Protein AF-A0AAW1Q9L9-F1 (afdb_monomer_lite)

Structure (mmCIF, N/CA/C/O backbone):
data_AF-A0AAW1Q9L9-F1
#
_entry.id   AF-A0AAW1Q9L9-F1
#
loop_
_atom_site.group_PDB
_atom_site.id
_atom_site.type_symbol
_atom_site.label_atom_id
_atom_site.label_alt_id
_atom_site.label_comp_id
_atom_site.label_asym_id
_atom_site.label_entity_id
_atom_site.label_seq_id
_atom_site.pdbx_PDB_ins_code
_atom_site.Cartn_x
_atom_site.Cartn_y
_atom_site.Cartn_z
_atom_site.occupancy
_atom_site.B_iso_or_equiv
_atom_site.auth_seq_id
_atom_site.auth_comp_id
_atom_site.auth_asym_id
_atom_site.auth_atom_id
_atom_site.pdbx_PDB_model_num
ATOM 1 N N . MET A 1 1 ? -0.953 -4.597 -40.252 1.00 42.31 1 MET A N 1
ATOM 2 C CA . MET A 1 1 ? -0.772 -3.965 -38.928 1.00 42.31 1 MET A CA 1
ATOM 3 C C . MET A 1 1 ? -0.448 -5.073 -37.954 1.00 42.31 1 MET A C 1
ATOM 5 O O . MET A 1 1 ? -1.282 -5.950 -37.774 1.00 42.31 1 MET A O 1
ATOM 9 N N . GLU A 1 2 ? 0.770 -5.095 -37.421 1.00 47.72 2 GLU A N 1
ATOM 10 C CA . GLU A 1 2 ? 1.154 -6.059 -36.390 1.00 47.72 2 GLU A CA 1
ATOM 11 C C . GLU A 1 2 ? 0.292 -5.828 -35.144 1.00 47.72 2 GLU A C 1
ATOM 13 O O . GLU A 1 2 ? 0.238 -4.724 -34.601 1.00 47.72 2 GLU A O 1
ATOM 18 N N . PHE A 1 3 ? -0.449 -6.859 -34.738 1.00 53.03 3 PHE A N 1
ATOM 19 C CA . PHE A 1 3 ? -1.271 -6.839 -33.535 1.00 53.03 3 PHE A CA 1
ATOM 20 C C . PHE A 1 3 ? -0.337 -6.918 -32.325 1.00 53.03 3 PHE A C 1
ATOM 22 O O . PHE A 1 3 ? 0.138 -7.993 -31.961 1.00 53.03 3 PHE A O 1
ATOM 29 N N . TYR A 1 4 ? -0.042 -5.777 -31.704 1.00 55.53 4 TYR A N 1
ATOM 30 C CA . TYR A 1 4 ? 0.612 -5.785 -30.401 1.00 55.53 4 TYR A CA 1
ATOM 31 C C . TYR A 1 4 ? -0.296 -6.496 -29.382 1.00 55.53 4 TYR A C 1
ATOM 33 O O . TYR A 1 4 ? -1.508 -6.256 -29.386 1.00 55.53 4 TYR A O 1
ATOM 41 N N . PRO A 1 5 ? 0.259 -7.345 -28.494 1.00 63.69 5 PRO A N 1
ATOM 42 C CA . PRO A 1 5 ? -0.489 -7.921 -27.382 1.00 63.69 5 PRO A CA 1
ATOM 43 C C . PRO A 1 5 ? -1.239 -6.835 -26.604 1.00 63.69 5 PRO A C 1
ATOM 45 O O . PRO A 1 5 ? -0.706 -5.741 -26.387 1.00 63.69 5 PRO A O 1
ATOM 48 N N . ALA A 1 6 ? -2.469 -7.119 -26.170 1.00 63.88 6 ALA A N 1
ATOM 49 C CA . ALA A 1 6 ? -3.325 -6.147 -25.483 1.00 63.88 6 ALA A CA 1
ATOM 50 C C . ALA A 1 6 ? -2.647 -5.543 -24.236 1.00 63.88 6 ALA A C 1
ATOM 52 O O . ALA A 1 6 ? -2.914 -4.407 -23.850 1.00 63.88 6 ALA A O 1
ATOM 53 N N . GLU A 1 7 ? -1.717 -6.278 -23.630 1.00 60.91 7 GLU A N 1
ATOM 54 C CA . GLU A 1 7 ? -0.894 -5.860 -22.502 1.00 60.91 7 GLU A CA 1
ATOM 55 C C . GLU A 1 7 ? 0.014 -4.668 -22.820 1.00 60.91 7 GLU A C 1
ATOM 57 O O . GLU A 1 7 ? 0.285 -3.880 -21.916 1.00 60.91 7 GLU A O 1
ATOM 62 N N . LEU A 1 8 ? 0.452 -4.518 -24.075 1.00 60.97 8 LEU A N 1
ATOM 63 C CA . LEU A 1 8 ? 1.228 -3.369 -24.557 1.00 60.97 8 LEU A CA 1
ATOM 64 C C . LEU A 1 8 ? 0.345 -2.161 -24.883 1.00 60.97 8 LEU A C 1
ATOM 66 O O . LEU A 1 8 ? 0.824 -1.030 -24.856 1.00 60.97 8 LEU A O 1
ATOM 70 N N . ALA A 1 9 ? -0.935 -2.397 -25.175 1.00 58.78 9 ALA A N 1
ATOM 71 C CA . ALA A 1 9 ? -1.911 -1.352 -25.470 1.00 58.78 9 ALA A CA 1
ATOM 72 C C . ALA A 1 9 ? -2.559 -0.762 -24.203 1.00 58.78 9 ALA A C 1
ATOM 74 O O . ALA A 1 9 ? -3.191 0.291 -24.267 1.00 58.78 9 ALA A O 1
ATOM 75 N N . THR A 1 10 ? -2.408 -1.419 -23.046 1.00 56.22 10 THR A N 1
ATOM 76 C CA . THR A 1 10 ? -2.986 -0.965 -21.773 1.00 56.22 10 THR A CA 1
ATOM 77 C C . THR A 1 10 ? -1.928 -0.421 -20.812 1.00 56.22 10 THR A C 1
ATOM 79 O O . THR A 1 10 ? -0.911 -1.086 -20.598 1.00 56.22 10 THR A O 1
ATOM 82 N N . PRO A 1 11 ? -2.169 0.732 -20.160 1.00 56.84 11 PRO A N 1
ATOM 83 C CA . PRO A 1 11 ? -1.290 1.218 -19.103 1.00 56.84 11 PRO A CA 1
ATOM 84 C C . PRO A 1 11 ? -1.246 0.204 -17.942 1.00 56.84 11 PRO A C 1
ATOM 86 O O . PRO A 1 11 ? -2.223 -0.518 -17.713 1.00 56.84 11 PRO A O 1
ATOM 89 N N . PRO A 1 12 ? -0.143 0.119 -17.180 1.00 64.69 12 PRO A N 1
ATOM 90 C CA . PRO A 1 12 ? -0.074 -0.714 -15.996 1.00 64.69 12 PRO A CA 1
ATOM 91 C C . PRO A 1 12 ? -1.131 -0.244 -15.015 1.00 64.69 12 PRO A C 1
ATOM 93 O O . PRO A 1 12 ? -1.187 0.919 -14.618 1.00 64.69 12 PRO A O 1
ATOM 96 N N . LEU A 1 13 ? -1.967 -1.185 -14.608 1.00 79.44 13 LEU A N 1
ATOM 97 C CA . LEU A 1 13 ? -2.890 -0.957 -13.517 1.00 79.44 13 LEU A CA 1
ATOM 98 C C . LEU A 1 13 ? -2.096 -0.941 -12.215 1.00 79.44 13 LEU A C 1
ATOM 100 O O . LEU A 1 13 ? -1.201 -1.768 -12.018 1.00 79.44 13 LEU A O 1
ATOM 104 N N . ALA A 1 14 ? -2.437 -0.009 -11.330 1.00 88.38 14 ALA A N 1
ATOM 105 C CA . ALA A 1 14 ? -1.859 0.032 -9.999 1.00 88.38 14 ALA A CA 1
ATOM 106 C C . ALA A 1 14 ? -2.105 -1.311 -9.299 1.00 88.38 14 ALA A C 1
ATOM 108 O O . ALA A 1 14 ? -3.238 -1.787 -9.251 1.00 88.38 14 ALA A O 1
ATOM 109 N N . LEU A 1 15 ? -1.041 -1.924 -8.779 1.00 91.94 15 LEU A N 1
ATOM 110 C CA . LEU A 1 15 ? -1.108 -3.191 -8.060 1.00 91.94 15 LEU A CA 1
ATOM 111 C C . LEU A 1 15 ? -0.666 -2.985 -6.611 1.00 91.94 15 LEU A C 1
ATOM 113 O O . LEU A 1 15 ? 0.454 -2.532 -6.355 1.00 91.94 15 LEU A O 1
ATOM 117 N N . VAL A 1 16 ? -1.537 -3.346 -5.672 1.00 95.25 16 VAL A N 1
ATOM 118 C CA . VAL A 1 16 ? -1.311 -3.201 -4.228 1.00 95.25 16 VAL A CA 1
ATOM 119 C C . VAL A 1 16 ? -1.373 -4.555 -3.524 1.00 95.25 16 VAL A C 1
ATOM 121 O O . VAL A 1 16 ? -2.111 -5.442 -3.942 1.00 95.25 16 VAL A O 1
ATOM 124 N N . ALA A 1 17 ? -0.601 -4.742 -2.460 1.00 96.94 17 ALA A N 1
ATOM 125 C CA . ALA A 1 17 ? -0.761 -5.870 -1.545 1.00 96.94 17 ALA A CA 1
ATOM 126 C C . ALA A 1 17 ? -1.590 -5.418 -0.342 1.00 96.94 17 ALA A C 1
ATOM 128 O O . ALA A 1 17 ? -1.254 -4.403 0.259 1.00 96.94 17 ALA A O 1
ATOM 129 N N . LEU A 1 18 ? -2.635 -6.161 0.011 1.00 97.81 18 LEU A N 1
ATOM 130 C CA . LEU A 1 18 ? -3.380 -5.997 1.256 1.00 97.81 18 LEU A CA 1
ATOM 131 C C . LEU A 1 18 ? -2.824 -7.007 2.264 1.00 97.81 18 LEU A C 1
ATOM 133 O O . LEU A 1 18 ? -2.785 -8.199 1.969 1.00 97.81 18 LEU A O 1
ATOM 137 N N . LEU A 1 19 ? -2.343 -6.528 3.408 1.00 97.12 19 LEU A N 1
ATOM 138 C CA . LEU A 1 19 ? -1.641 -7.309 4.429 1.00 97.12 19 LEU A CA 1
ATOM 139 C C . LEU A 1 19 ? -2.387 -7.209 5.758 1.00 97.12 19 LEU A C 1
ATOM 141 O O . LEU A 1 19 ? -2.600 -6.095 6.225 1.00 97.12 19 LEU A O 1
ATOM 145 N N . GLY A 1 20 ? -2.718 -8.337 6.389 1.00 94.31 20 GLY A N 1
ATOM 146 C CA . GLY A 1 20 ? -3.467 -8.344 7.655 1.00 94.31 20 GLY A CA 1
ATOM 147 C C . GLY A 1 20 ? -4.974 -8.153 7.458 1.00 94.31 20 GLY A C 1
ATOM 148 O O . GLY A 1 20 ? -5.396 -7.539 6.480 1.00 94.31 20 GLY A O 1
ATOM 149 N N . LEU A 1 21 ? -5.791 -8.682 8.373 1.00 94.81 21 LEU A N 1
ATOM 150 C CA . LEU A 1 21 ? -7.265 -8.604 8.345 1.00 94.81 21 LEU A CA 1
ATOM 151 C C . LEU A 1 21 ? -7.891 -9.078 7.011 1.00 94.81 21 LEU A C 1
ATOM 153 O O . LEU A 1 21 ? -8.493 -8.277 6.284 1.00 94.81 21 LEU A O 1
ATOM 157 N N . PRO A 1 22 ? -7.757 -10.378 6.668 1.00 95.19 22 PRO A N 1
ATOM 158 C CA . PRO A 1 22 ? -8.212 -10.935 5.389 1.00 95.19 22 PRO A CA 1
ATOM 159 C C . PRO A 1 22 ? -9.706 -10.725 5.108 1.00 95.19 22 PRO A C 1
ATOM 161 O O . PRO A 1 22 ? -10.092 -10.570 3.948 1.00 95.19 22 PRO A O 1
ATOM 164 N N . ASP A 1 23 ? -10.536 -10.621 6.146 1.00 94.62 23 ASP A N 1
ATOM 165 C CA . ASP A 1 23 ? -11.986 -10.410 6.027 1.00 94.62 23 ASP A CA 1
ATOM 166 C C . ASP A 1 23 ? -12.351 -9.122 5.271 1.00 94.62 23 ASP A C 1
ATOM 168 O O . ASP A 1 23 ? -13.410 -9.014 4.644 1.00 94.62 23 ASP A O 1
ATOM 172 N N . LEU A 1 24 ? -11.455 -8.131 5.280 1.00 95.06 24 LEU A N 1
ATOM 173 C CA . LEU A 1 24 ? -11.651 -6.863 4.583 1.00 95.06 24 LEU A CA 1
ATOM 174 C C . LEU A 1 24 ? -11.082 -6.855 3.164 1.00 95.06 24 LEU A C 1
ATOM 176 O O . LEU A 1 24 ? -11.413 -5.956 2.387 1.00 95.06 24 LEU A O 1
ATOM 180 N N . HIS A 1 25 ? -10.260 -7.837 2.789 1.00 96.19 25 HIS A N 1
ATOM 181 C CA . HIS A 1 25 ? -9.542 -7.822 1.510 1.00 96.19 25 HIS A CA 1
ATOM 182 C C . HIS A 1 25 ? -10.493 -7.864 0.323 1.00 96.19 25 HIS A C 1
ATOM 184 O O . HIS A 1 25 ? -10.330 -7.080 -0.610 1.00 96.19 25 HIS A O 1
ATOM 190 N N . SER A 1 26 ? -11.521 -8.713 0.379 1.00 96.00 26 SER A N 1
ATOM 191 C CA . SER A 1 26 ? -12.533 -8.805 -0.678 1.00 96.00 26 SER A CA 1
ATOM 192 C C . SER A 1 26 ? -13.311 -7.497 -0.831 1.00 96.00 26 SER A C 1
ATOM 194 O O . SER A 1 26 ? -13.507 -7.025 -1.948 1.00 96.00 26 SER A O 1
ATOM 196 N N . LYS A 1 27 ? -13.704 -6.862 0.283 1.00 95.75 27 LYS A N 1
ATOM 197 C CA . LYS A 1 27 ? -14.441 -5.586 0.271 1.00 95.75 27 LYS A CA 1
ATOM 198 C C . LYS A 1 27 ? -13.589 -4.461 -0.320 1.00 95.75 27 LYS A C 1
ATOM 200 O O . LYS A 1 27 ? -14.024 -3.781 -1.249 1.00 95.75 27 LYS A O 1
ATOM 205 N N . ILE A 1 28 ? -12.358 -4.305 0.173 1.00 97.19 28 ILE A N 1
ATOM 206 C CA . ILE A 1 28 ? -11.413 -3.292 -0.310 1.00 97.19 28 ILE A CA 1
ATOM 207 C C . ILE A 1 28 ? -11.076 -3.548 -1.780 1.00 97.19 28 ILE A C 1
ATOM 209 O O . ILE A 1 28 ? -11.215 -2.650 -2.605 1.00 97.19 28 ILE A O 1
ATOM 213 N N . GLY A 1 29 ? -10.683 -4.772 -2.133 1.00 96.19 29 GLY A N 1
ATOM 214 C CA . GLY A 1 29 ? -10.304 -5.147 -3.494 1.00 96.19 29 GLY A CA 1
ATOM 215 C C . GLY A 1 29 ? -11.425 -4.928 -4.511 1.00 96.19 29 GLY A C 1
ATOM 216 O O . GLY A 1 29 ? -11.181 -4.381 -5.589 1.00 96.19 29 GLY A O 1
ATOM 217 N N . ASN A 1 30 ? -12.666 -5.279 -4.162 1.00 96.75 30 ASN A N 1
ATOM 218 C CA . ASN A 1 30 ? -13.823 -5.052 -5.029 1.00 96.75 30 ASN A CA 1
ATOM 219 C C . ASN A 1 30 ? -14.093 -3.559 -5.241 1.00 96.75 30 ASN A C 1
ATOM 221 O O . ASN A 1 30 ? -14.335 -3.152 -6.380 1.00 96.75 30 ASN A O 1
ATOM 225 N N . TYR A 1 31 ? -13.988 -2.741 -4.190 1.00 97.06 31 TYR A N 1
ATOM 226 C CA . TYR A 1 31 ? -14.141 -1.289 -4.299 1.00 97.06 31 TYR A CA 1
ATOM 227 C C . TYR A 1 31 ? -13.036 -0.662 -5.162 1.00 97.06 31 TYR A C 1
ATOM 229 O O . TYR A 1 31 ? -13.310 0.114 -6.078 1.00 97.06 31 TYR A O 1
ATOM 237 N N . LEU A 1 32 ? -11.778 -1.040 -4.922 1.00 95.50 32 LEU A N 1
ATOM 238 C CA . LEU A 1 32 ? -10.613 -0.581 -5.685 1.00 95.50 32 LEU A CA 1
ATOM 239 C C . LEU A 1 32 ? -10.739 -0.873 -7.189 1.00 95.50 32 LEU A C 1
ATOM 241 O O . LEU A 1 32 ? -10.337 -0.058 -8.022 1.00 95.50 32 LEU A O 1
ATOM 245 N N . ARG A 1 33 ? -11.328 -2.018 -7.542 1.00 93.75 33 ARG A N 1
ATOM 246 C CA . ARG A 1 33 ? -11.545 -2.425 -8.933 1.00 93.75 33 ARG A CA 1
ATOM 247 C C . ARG A 1 33 ? -12.770 -1.754 -9.563 1.00 93.75 33 ARG A C 1
ATOM 249 O O . ARG A 1 33 ? -12.716 -1.319 -10.715 1.00 93.75 33 ARG A O 1
ATOM 256 N N . SER A 1 34 ? -13.875 -1.678 -8.827 1.00 94.94 34 SER A N 1
ATOM 257 C CA . SER A 1 34 ? -15.180 -1.298 -9.381 1.00 94.94 34 SER A CA 1
ATOM 258 C C . SER A 1 34 ? -15.421 0.210 -9.337 1.00 94.94 34 SER A C 1
ATOM 260 O O . SER A 1 34 ? -15.931 0.762 -10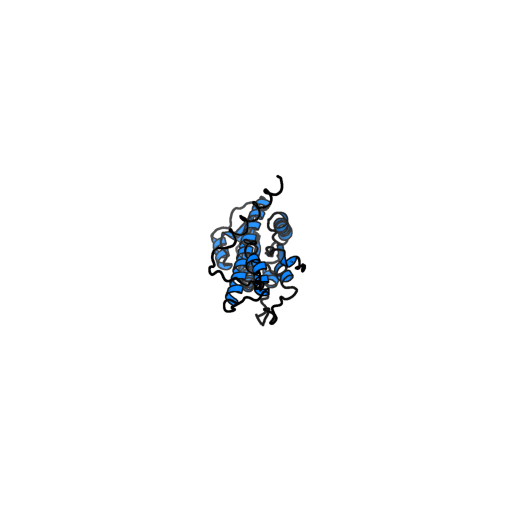.312 1.00 94.94 34 SER A O 1
ATOM 262 N N . ASN A 1 35 ? -14.989 0.879 -8.264 1.00 93.31 35 ASN A N 1
ATOM 263 C CA . ASN A 1 35 ? -15.347 2.265 -7.949 1.00 93.31 35 ASN A CA 1
ATOM 264 C C . ASN A 1 35 ? -14.215 3.271 -8.210 1.00 93.31 35 ASN A C 1
ATOM 266 O O . ASN A 1 35 ? -14.495 4.440 -8.462 1.00 93.31 35 ASN A O 1
ATOM 270 N N . HIS A 1 36 ? -12.942 2.857 -8.171 1.00 91.56 36 HIS A N 1
ATOM 271 C CA . HIS A 1 36 ? -11.828 3.750 -8.509 1.00 91.56 36 HIS A CA 1
ATOM 272 C C . HIS A 1 36 ? -11.549 3.758 -10.023 1.00 91.56 36 HIS A C 1
ATOM 274 O O . HIS A 1 36 ? -11.640 2.732 -10.711 1.00 91.56 36 HIS A O 1
ATOM 280 N N . ARG A 1 37 ? -11.193 4.931 -10.560 1.00 87.88 37 ARG A N 1
ATOM 281 C CA . ARG A 1 37 ? -10.778 5.113 -11.956 1.00 87.88 37 ARG A CA 1
ATOM 282 C C . ARG A 1 37 ? -9.453 5.889 -11.999 1.00 87.88 37 ARG A C 1
ATOM 284 O O . ARG A 1 37 ? -9.416 7.013 -11.508 1.00 87.88 37 ARG A O 1
ATOM 291 N N . PRO A 1 38 ? -8.379 5.310 -12.568 1.00 86.69 38 PRO A N 1
ATOM 292 C CA . PRO A 1 38 ? -8.309 3.976 -13.180 1.00 86.69 38 PRO A CA 1
ATOM 293 C C . PRO A 1 38 ? -8.375 2.835 -12.139 1.00 86.69 38 PRO A C 1
ATOM 295 O O . PRO A 1 38 ? -8.071 3.068 -10.969 1.00 86.69 38 PRO A O 1
ATOM 298 N N . PRO A 1 39 ? -8.779 1.609 -12.524 1.00 89.44 39 PRO A N 1
ATOM 299 C CA . PRO A 1 39 ? -8.910 0.491 -11.588 1.00 89.44 39 PRO A CA 1
ATOM 300 C C . PRO A 1 39 ? -7.594 0.139 -10.888 1.00 89.44 39 PRO A C 1
ATOM 302 O O . PRO A 1 39 ? -6.527 0.148 -11.507 1.00 89.44 39 PRO A O 1
ATOM 305 N N . ILE A 1 40 ? -7.686 -0.230 -9.610 1.00 92.19 40 ILE A N 1
ATOM 306 C CA . ILE A 1 40 ? -6.552 -0.709 -8.814 1.00 92.19 40 ILE A CA 1
ATOM 307 C C . ILE A 1 40 ? -6.749 -2.206 -8.554 1.00 92.19 40 ILE A C 1
ATOM 309 O O . ILE A 1 40 ? -7.801 -2.639 -8.084 1.00 92.19 40 ILE A O 1
ATOM 313 N N . ASN A 1 41 ? -5.728 -3.003 -8.856 1.00 92.31 41 ASN A N 1
ATOM 314 C CA . ASN A 1 41 ? -5.691 -4.427 -8.550 1.00 92.31 41 ASN A CA 1
ATOM 315 C C . ASN A 1 41 ? -5.065 -4.666 -7.177 1.00 92.31 41 ASN A C 1
ATOM 317 O O . ASN A 1 41 ? -4.141 -3.962 -6.772 1.00 92.31 41 ASN A O 1
ATOM 321 N N . SER A 1 42 ? -5.522 -5.710 -6.491 1.00 94.69 42 SER A N 1
ATOM 322 C CA . SER A 1 42 ? -5.036 -6.080 -5.165 1.00 94.69 42 SER A CA 1
ATOM 323 C C . SER A 1 42 ? -4.626 -7.551 -5.089 1.00 94.69 42 SER A C 1
ATOM 325 O O . SER A 1 42 ? -5.296 -8.417 -5.652 1.00 94.69 42 SER A O 1
ATOM 327 N N . ILE A 1 43 ? -3.553 -7.828 -4.351 1.00 94.88 43 ILE A N 1
ATOM 328 C CA . ILE A 1 43 ? -3.147 -9.166 -3.904 1.00 94.88 43 ILE A CA 1
ATOM 329 C C . ILE A 1 43 ? -3.452 -9.266 -2.415 1.00 94.88 43 ILE A C 1
ATOM 331 O O . ILE A 1 43 ? -3.082 -8.376 -1.655 1.00 94.88 43 ILE A O 1
ATOM 335 N N . SER A 1 44 ? -4.105 -10.348 -2.007 1.00 95.12 44 SER A N 1
ATOM 336 C CA . SER A 1 44 ? -4.451 -10.594 -0.606 1.00 95.12 44 SER A CA 1
ATOM 337 C C . SER A 1 44 ? -3.343 -11.394 0.070 1.00 95.12 44 SER A C 1
ATOM 339 O O . SER A 1 44 ? -2.940 -12.444 -0.433 1.00 95.12 44 SER A O 1
ATOM 341 N N . VAL A 1 45 ? -2.838 -10.897 1.194 1.00 94.94 45 VAL A N 1
ATOM 342 C CA . VAL A 1 45 ? -1.822 -11.553 2.018 1.00 94.94 45 VAL A CA 1
ATOM 343 C C . VAL A 1 45 ? -2.351 -11.590 3.455 1.00 94.94 45 VAL A C 1
ATOM 345 O O . VAL A 1 45 ? -2.376 -10.548 4.108 1.00 94.94 45 VAL A O 1
ATOM 348 N N . PRO A 1 46 ? -2.797 -12.755 3.959 1.00 93.50 46 PRO A N 1
ATOM 349 C CA . PRO A 1 46 ? -3.526 -12.829 5.228 1.00 93.50 46 PRO A CA 1
ATOM 350 C C . PRO A 1 46 ? -2.779 -12.208 6.409 1.00 93.50 46 PRO A C 1
ATOM 352 O O . PRO A 1 46 ? -3.379 -11.492 7.198 1.00 93.50 46 PRO A O 1
ATOM 355 N N . GLU A 1 47 ? -1.460 -12.407 6.467 1.00 92.00 47 GLU A N 1
ATOM 356 C CA . GLU A 1 47 ? -0.614 -11.963 7.573 1.00 92.00 47 GLU A CA 1
ATOM 357 C C . GLU A 1 47 ? 0.466 -10.969 7.118 1.00 92.00 47 GLU A C 1
ATOM 359 O O . GLU A 1 47 ? 1.110 -11.205 6.087 1.00 92.00 47 GLU A O 1
ATOM 364 N N . PRO A 1 48 ? 0.768 -9.909 7.897 1.00 91.31 48 PRO A N 1
ATOM 365 C CA . PRO A 1 48 ? 1.851 -8.972 7.586 1.00 91.31 48 PRO A CA 1
ATOM 366 C C . PRO A 1 48 ? 3.230 -9.636 7.446 1.00 91.31 48 PRO A C 1
ATOM 368 O O . PRO A 1 48 ? 4.042 -9.218 6.619 1.00 91.31 48 PRO A O 1
ATOM 371 N N . SER A 1 49 ? 3.484 -10.721 8.186 1.00 89.88 49 SER A N 1
ATOM 372 C CA . SER A 1 49 ? 4.716 -11.524 8.083 1.00 89.88 49 SER A CA 1
ATOM 373 C C . SER A 1 49 ? 4.898 -12.168 6.699 1.00 89.88 49 SER A C 1
ATOM 375 O O . SER A 1 49 ? 6.021 -12.440 6.272 1.00 89.88 49 SER A O 1
ATOM 377 N N . GLY A 1 50 ? 3.808 -12.342 5.945 1.00 89.75 50 GLY A N 1
ATOM 378 C CA . GLY A 1 50 ? 3.815 -12.835 4.571 1.00 89.75 50 GLY A CA 1
ATOM 379 C C . GLY A 1 50 ? 4.404 -11.857 3.549 1.00 89.75 50 GLY A C 1
ATOM 380 O O . GLY A 1 50 ? 4.645 -12.259 2.408 1.00 89.75 50 GLY A O 1
ATOM 381 N N . ALA A 1 51 ? 4.690 -10.604 3.929 1.00 91.50 51 ALA A N 1
ATOM 382 C CA . ALA A 1 51 ? 5.237 -9.583 3.032 1.00 91.50 51 ALA A CA 1
ATOM 383 C C . ALA A 1 51 ? 6.518 -10.039 2.310 1.00 91.50 51 ALA A C 1
ATOM 385 O O . ALA A 1 51 ? 6.703 -9.734 1.129 1.00 91.50 51 ALA A O 1
ATOM 386 N N . GLY A 1 52 ? 7.372 -10.830 2.970 1.00 89.56 52 GLY A N 1
ATOM 387 C CA . GLY A 1 52 ? 8.591 -11.379 2.369 1.00 89.56 52 GLY A CA 1
ATOM 388 C C . GLY A 1 52 ? 8.338 -12.225 1.114 1.00 89.56 52 GLY A C 1
ATOM 389 O O . GLY A 1 52 ? 9.118 -12.157 0.170 1.00 89.56 52 GLY A O 1
ATOM 390 N N . ARG A 1 53 ? 7.211 -12.944 1.034 1.00 88.81 53 ARG A N 1
ATOM 391 C CA . ARG A 1 53 ? 6.863 -13.781 -0.134 1.00 88.81 53 ARG A CA 1
ATOM 392 C C . ARG A 1 53 ? 6.512 -12.953 -1.371 1.00 88.81 53 ARG A C 1
ATOM 394 O O . ARG A 1 53 ? 6.681 -13.410 -2.495 1.00 88.81 53 ARG A O 1
ATOM 401 N N . ILE A 1 54 ? 6.022 -11.733 -1.162 1.00 89.69 54 ILE A N 1
ATOM 402 C CA . ILE A 1 54 ? 5.572 -10.839 -2.234 1.00 89.69 54 ILE A CA 1
ATOM 403 C C . ILE A 1 54 ? 6.673 -9.851 -2.634 1.00 89.69 54 ILE A C 1
ATOM 405 O O . ILE A 1 54 ? 6.888 -9.596 -3.821 1.00 89.69 54 ILE A O 1
ATOM 409 N N . PHE A 1 55 ? 7.392 -9.309 -1.650 1.00 88.69 55 PHE A N 1
ATOM 410 C CA . PHE A 1 55 ? 8.373 -8.242 -1.857 1.00 88.69 55 PHE A CA 1
ATOM 411 C C . PHE A 1 55 ? 9.838 -8.701 -1.729 1.00 88.69 55 PHE A C 1
ATOM 413 O O . PHE A 1 55 ? 10.723 -8.063 -2.298 1.00 88.69 55 PHE A O 1
ATOM 420 N N . GLY A 1 56 ? 10.104 -9.800 -1.016 1.00 67.56 56 GLY A N 1
ATOM 421 C CA . GLY A 1 56 ? 11.440 -10.195 -0.548 1.00 67.56 56 GLY A CA 1
ATOM 422 C C . GLY A 1 56 ? 12.338 -10.896 -1.569 1.00 67.56 56 GLY A C 1
ATOM 423 O O . GLY A 1 56 ? 13.549 -10.951 -1.375 1.00 67.56 56 GLY A O 1
ATOM 424 N N . GLU A 1 57 ? 11.816 -11.371 -2.700 1.00 62.66 57 GLU A N 1
ATOM 425 C CA . GLU A 1 57 ? 12.665 -11.958 -3.741 1.00 62.66 57 GLU A CA 1
ATOM 426 C C . GLU A 1 57 ? 13.245 -10.882 -4.678 1.00 62.66 57 GLU A C 1
ATOM 428 O O . GLU A 1 57 ? 12.766 -10.650 -5.800 1.00 62.66 57 GLU A O 1
ATOM 433 N N . ARG A 1 58 ? 14.342 -10.240 -4.262 1.00 57.53 58 ARG A N 1
ATOM 434 C CA . ARG A 1 58 ? 15.342 -9.771 -5.233 1.00 57.53 58 ARG A CA 1
ATOM 435 C C . ARG A 1 58 ? 16.334 -10.903 -5.454 1.00 57.53 58 ARG A C 1
ATOM 437 O O . ARG A 1 58 ? 17.316 -11.022 -4.732 1.00 57.53 58 ARG A O 1
ATOM 444 N N . LYS A 1 59 ? 16.096 -11.714 -6.492 1.00 56.22 59 LYS A N 1
ATOM 445 C CA . LYS A 1 59 ? 17.190 -12.498 -7.083 1.00 56.22 59 LYS A CA 1
ATOM 446 C C . LYS A 1 59 ? 18.331 -11.513 -7.386 1.00 56.22 59 LYS A C 1
ATOM 448 O O . LYS A 1 59 ? 18.021 -10.450 -7.945 1.00 56.22 59 LYS A O 1
ATOM 453 N N . PRO A 1 60 ? 19.586 -11.810 -6.992 1.00 44.66 60 PRO A N 1
ATOM 454 C CA . PRO A 1 60 ? 20.726 -10.967 -7.316 1.00 44.66 60 PRO A CA 1
ATOM 455 C C . PRO A 1 60 ? 20.673 -10.625 -8.800 1.00 44.66 60 PRO A C 1
ATOM 457 O O . PRO A 1 60 ? 20.270 -11.463 -9.610 1.00 44.66 60 PRO A O 1
ATOM 460 N N . LEU A 1 61 ? 21.035 -9.392 -9.150 1.00 47.44 61 LEU A N 1
ATOM 461 C CA . LEU A 1 61 ? 21.153 -8.923 -10.530 1.00 47.44 61 LEU A CA 1
ATOM 462 C C . LEU A 1 61 ? 22.333 -9.618 -11.231 1.00 47.44 61 LEU A C 1
ATOM 464 O O . LEU A 1 61 ? 23.214 -8.975 -11.780 1.00 47.44 61 LEU A O 1
ATOM 468 N N . LEU A 1 62 ? 22.343 -10.945 -11.254 1.00 43.75 62 LEU A N 1
ATOM 469 C CA . LEU A 1 62 ? 22.946 -11.672 -12.345 1.00 43.75 62 LEU A CA 1
ATOM 470 C C . LEU A 1 62 ? 21.961 -11.491 -13.505 1.00 43.75 62 LEU A C 1
ATOM 472 O O . LEU A 1 62 ? 20.880 -12.078 -13.539 1.00 43.75 62 LEU A O 1
ATOM 476 N N . THR A 1 63 ? 22.279 -10.537 -14.378 1.00 42.50 63 THR A N 1
ATOM 477 C CA . THR A 1 63 ? 21.881 -10.561 -15.795 1.00 42.50 63 THR A CA 1
ATOM 478 C C . THR A 1 63 ? 20.383 -10.573 -16.139 1.00 42.50 63 THR A C 1
ATOM 480 O O . THR A 1 63 ? 20.015 -10.878 -17.272 1.00 42.50 63 THR A O 1
ATOM 483 N N . SER A 1 64 ? 19.465 -10.176 -15.247 1.00 45.56 64 SER A N 1
ATOM 484 C CA . SER A 1 64 ? 18.040 -10.109 -15.613 1.00 45.56 64 SER A CA 1
ATOM 485 C C . SER A 1 64 ? 17.660 -8.822 -16.368 1.00 45.56 64 SER A C 1
ATOM 487 O O . SER A 1 64 ? 16.844 -8.032 -15.890 1.00 45.56 64 SER A O 1
ATOM 489 N N . GLY A 1 65 ? 18.146 -8.711 -17.607 1.00 48.31 65 GLY A N 1
ATOM 490 C CA . GLY A 1 65 ? 17.276 -8.393 -18.742 1.00 48.31 65 GLY A CA 1
ATOM 491 C C . GLY A 1 65 ? 17.326 -6.971 -19.298 1.00 48.31 65 GLY A C 1
ATOM 492 O O . GLY A 1 65 ? 16.291 -6.311 -19.354 1.00 48.31 65 GLY A O 1
ATOM 493 N N . VAL A 1 66 ? 18.478 -6.534 -19.794 1.00 46.00 66 VAL A N 1
ATOM 494 C CA . VAL A 1 66 ? 18.530 -6.376 -21.252 1.00 46.00 66 VAL A CA 1
ATOM 495 C C . VAL A 1 66 ? 18.882 -7.786 -21.699 1.00 46.00 66 VAL A C 1
ATOM 497 O O . VAL A 1 66 ? 19.932 -8.295 -21.307 1.00 46.00 66 VAL A O 1
ATOM 500 N N . SER A 1 67 ? 17.966 -8.506 -22.355 1.00 47.69 67 SER A N 1
ATOM 501 C CA . SER A 1 67 ? 18.439 -9.659 -23.128 1.00 47.69 67 SER A C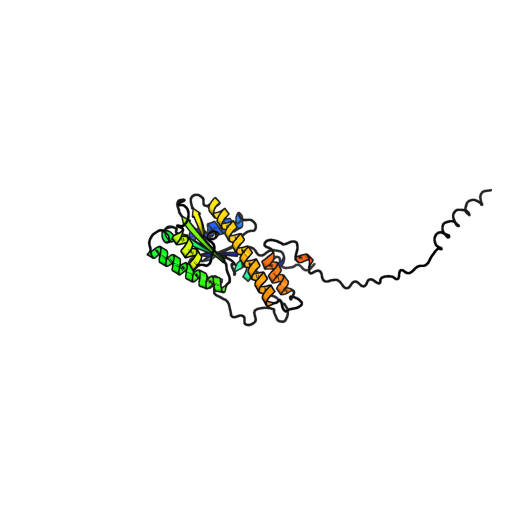A 1
ATOM 502 C C . SER A 1 67 ? 19.581 -9.117 -23.980 1.00 47.69 67 SER A C 1
ATOM 504 O O . SER A 1 67 ? 19.435 -8.014 -24.500 1.00 47.69 67 SER A O 1
ATOM 506 N N . ALA A 1 68 ? 20.711 -9.808 -24.118 1.00 51.41 68 ALA A N 1
ATOM 507 C CA . ALA A 1 68 ? 21.797 -9.325 -24.983 1.00 51.41 68 ALA A CA 1
ATOM 508 C C . ALA A 1 68 ? 21.312 -9.017 -26.427 1.00 51.41 68 ALA A C 1
ATOM 510 O O . ALA A 1 68 ? 22.014 -8.372 -27.195 1.00 51.41 68 ALA A O 1
ATOM 511 N N . LEU A 1 69 ? 20.083 -9.442 -26.752 1.00 50.34 69 LEU A N 1
ATOM 512 C CA . LEU A 1 69 ? 19.336 -9.266 -27.991 1.00 50.34 69 LEU A CA 1
ATOM 513 C C . LEU A 1 69 ? 18.175 -8.249 -27.906 1.00 50.34 69 LEU A C 1
ATOM 515 O O . LEU A 1 69 ? 17.293 -8.270 -28.755 1.00 50.34 69 LEU A O 1
ATOM 519 N N . GLY A 1 70 ? 18.085 -7.434 -26.854 1.00 55.34 70 GLY A N 1
ATOM 520 C CA . GLY A 1 70 ? 16.957 -6.527 -26.605 1.00 55.34 70 GLY A CA 1
ATOM 521 C C . GLY A 1 70 ? 15.750 -7.207 -25.944 1.00 55.34 70 GLY A C 1
ATOM 522 O O . GLY A 1 70 ? 15.262 -6.729 -24.933 1.00 55.34 70 GLY A O 1
ATOM 523 N N . ILE A 1 71 ? 15.330 -8.385 -26.397 1.00 63.84 71 ILE A N 1
ATOM 524 C CA . ILE A 1 71 ? 14.058 -9.071 -26.068 1.00 63.84 71 ILE A CA 1
ATOM 525 C C . ILE A 1 71 ? 13.645 -9.093 -24.567 1.00 63.84 71 ILE A C 1
ATOM 527 O O . ILE A 1 71 ? 14.374 -9.570 -23.690 1.00 63.84 71 ILE A O 1
ATOM 531 N N . LEU A 1 72 ? 12.408 -8.668 -24.259 1.00 66.12 72 LEU A N 1
ATOM 532 C CA . LEU A 1 72 ? 11.790 -8.859 -22.936 1.00 66.12 72 LEU A CA 1
ATOM 533 C C . LEU A 1 72 ? 11.455 -10.333 -22.678 1.00 66.12 72 LEU A C 1
ATOM 535 O O . LEU A 1 72 ? 10.971 -11.039 -23.557 1.00 66.12 72 LEU A O 1
ATOM 539 N N . LYS A 1 73 ? 11.617 -10.793 -21.430 1.00 72.88 73 LYS A N 1
ATOM 540 C CA . LYS A 1 73 ? 11.089 -12.106 -21.017 1.00 72.88 73 LYS A CA 1
ATOM 541 C C . LYS A 1 73 ? 9.575 -12.141 -21.258 1.00 72.88 73 LYS A C 1
ATOM 543 O O . LYS A 1 73 ? 8.894 -11.200 -20.853 1.00 72.88 73 LYS A O 1
ATOM 548 N N . ALA A 1 74 ? 9.069 -13.235 -21.831 1.00 70.06 74 ALA A N 1
ATOM 549 C CA . ALA A 1 74 ? 7.659 -13.394 -22.205 1.00 70.06 74 ALA A CA 1
ATOM 550 C C . ALA A 1 74 ? 6.687 -13.015 -21.067 1.00 70.06 74 ALA A C 1
ATOM 552 O O . ALA A 1 74 ? 5.769 -12.225 -21.260 1.00 70.06 74 ALA A O 1
ATOM 553 N N . ASP A 1 75 ? 6.971 -13.455 -19.838 1.00 73.56 75 ASP A N 1
ATOM 554 C CA . ASP A 1 75 ? 6.096 -13.207 -18.683 1.00 73.56 75 ASP A CA 1
ATOM 555 C C . ASP A 1 75 ? 6.340 -11.869 -17.970 1.00 73.56 75 ASP A C 1
ATOM 557 O O . ASP A 1 75 ? 5.815 -11.641 -16.874 1.00 73.56 75 ASP A O 1
ATOM 561 N N . TRP A 1 76 ? 7.170 -10.973 -18.517 1.00 77.75 76 TRP A N 1
ATOM 562 C CA . TRP A 1 76 ? 7.544 -9.737 -17.821 1.00 77.75 76 TRP A CA 1
ATOM 563 C C . TRP A 1 76 ? 6.319 -8.867 -17.506 1.00 77.75 76 TRP A C 1
ATOM 565 O O . TRP A 1 76 ? 6.160 -8.422 -16.363 1.00 77.75 76 TRP A O 1
ATOM 575 N N . PHE A 1 77 ? 5.418 -8.699 -18.480 1.00 73.00 77 PHE A N 1
ATOM 576 C CA . PHE A 1 77 ? 4.183 -7.929 -18.318 1.00 73.00 77 PHE A CA 1
ATOM 577 C C . PHE A 1 77 ? 3.236 -8.573 -17.310 1.00 73.00 77 PHE A C 1
ATOM 579 O O . PHE A 1 77 ? 2.822 -7.910 -16.360 1.00 73.00 77 PHE A O 1
ATOM 586 N N . VAL A 1 78 ? 2.959 -9.873 -17.446 1.00 76.19 78 VAL A N 1
ATOM 587 C CA . VAL A 1 78 ? 2.100 -10.624 -16.514 1.00 76.19 78 VAL A CA 1
ATOM 588 C C . VAL A 1 78 ? 2.641 -10.518 -15.087 1.00 76.19 78 VAL A C 1
ATOM 590 O O . VAL A 1 78 ? 1.913 -10.176 -14.153 1.00 76.19 78 VAL A O 1
ATOM 593 N N . LYS A 1 79 ? 3.955 -10.699 -14.910 1.00 77.88 79 LYS A N 1
ATOM 594 C CA . LYS A 1 79 ? 4.619 -10.578 -13.610 1.00 77.88 79 LYS A CA 1
ATOM 595 C C . LYS A 1 79 ? 4.443 -9.190 -12.997 1.00 77.88 79 LYS A C 1
ATOM 597 O O . LYS A 1 79 ? 4.178 -9.091 -11.802 1.00 77.88 79 LYS A O 1
ATOM 602 N N . HIS A 1 80 ? 4.633 -8.118 -13.762 1.00 74.75 80 HIS A N 1
ATOM 603 C CA . HIS A 1 80 ? 4.561 -6.749 -13.232 1.00 74.75 80 HIS A CA 1
ATOM 604 C C . HIS A 1 80 ? 3.136 -6.208 -13.107 1.00 74.75 80 HIS A C 1
ATOM 606 O O . HIS A 1 80 ? 2.905 -5.327 -12.285 1.00 74.75 80 HIS A O 1
ATOM 612 N N . ARG A 1 81 ? 2.184 -6.768 -13.856 1.00 77.19 81 ARG A N 1
ATOM 613 C CA . ARG A 1 81 ? 0.764 -6.412 -13.785 1.00 77.19 81 ARG A CA 1
ATOM 614 C C . ARG A 1 81 ? 0.013 -7.144 -12.676 1.00 77.19 81 ARG A C 1
ATOM 616 O O . ARG A 1 81 ? -0.956 -6.603 -12.156 1.00 77.19 81 ARG A O 1
ATOM 623 N N . GLN A 1 82 ? 0.426 -8.368 -12.338 1.00 81.69 82 GLN A N 1
ATOM 624 C CA . GLN A 1 82 ? -0.362 -9.246 -11.462 1.00 81.69 82 GLN A CA 1
ATOM 625 C C . GLN A 1 82 ? 0.385 -9.747 -10.224 1.00 81.69 82 GLN A C 1
ATOM 627 O O . GLN A 1 82 ? -0.262 -10.150 -9.265 1.00 81.69 82 GLN A O 1
ATOM 632 N N . ARG A 1 83 ? 1.726 -9.757 -10.223 1.00 82.69 83 ARG A N 1
ATOM 633 C CA . ARG A 1 83 ? 2.509 -10.450 -9.179 1.00 82.69 83 ARG A CA 1
ATOM 634 C C . ARG A 1 83 ? 3.469 -9.557 -8.397 1.00 82.69 83 ARG A C 1
ATOM 636 O O . ARG A 1 83 ? 3.999 -9.998 -7.385 1.00 82.69 83 ARG A O 1
ATOM 643 N N . ARG A 1 84 ? 3.738 -8.329 -8.854 1.00 85.31 84 ARG A N 1
ATOM 644 C CA . ARG A 1 84 ? 4.674 -7.399 -8.195 1.00 85.31 84 ARG A CA 1
ATOM 645 C C . ARG A 1 84 ? 3.988 -6.091 -7.806 1.00 85.31 84 ARG A C 1
ATOM 647 O O . ARG A 1 84 ? 4.010 -5.154 -8.604 1.00 85.31 84 ARG A O 1
ATOM 654 N N . PRO A 1 85 ? 3.378 -6.030 -6.614 1.00 91.50 85 PRO A N 1
ATOM 655 C CA . PRO A 1 85 ? 2.735 -4.816 -6.142 1.00 91.50 85 PRO A CA 1
ATOM 656 C C . PRO A 1 85 ? 3.760 -3.707 -5.894 1.00 91.50 85 PRO A C 1
ATOM 658 O O . PRO A 1 85 ? 4.881 -3.965 -5.455 1.00 91.50 85 PRO A O 1
ATOM 661 N N . GLY A 1 86 ? 3.360 -2.468 -6.179 1.00 91.06 86 GLY A N 1
ATOM 662 C CA . GLY A 1 86 ? 4.152 -1.268 -5.897 1.00 91.06 86 GLY A CA 1
ATOM 663 C C . GLY A 1 86 ? 3.904 -0.682 -4.507 1.00 91.06 86 GLY A C 1
ATOM 664 O O . GLY A 1 86 ? 4.707 0.110 -4.015 1.00 91.06 86 GLY A O 1
ATOM 665 N N . VAL A 1 87 ? 2.803 -1.082 -3.864 1.00 95.62 87 VAL A N 1
ATOM 666 C CA . VAL A 1 87 ? 2.367 -0.576 -2.557 1.00 95.62 87 VAL A CA 1
ATOM 667 C C . VAL A 1 87 ? 1.934 -1.735 -1.665 1.00 95.62 87 VAL A C 1
ATOM 669 O O . VAL A 1 87 ? 1.246 -2.646 -2.120 1.00 95.62 87 VAL A O 1
ATOM 672 N N . ALA A 1 88 ? 2.314 -1.681 -0.395 1.00 97.38 88 ALA A N 1
ATOM 673 C CA . ALA A 1 88 ? 1.842 -2.532 0.686 1.00 97.38 88 ALA A CA 1
ATOM 674 C C . ALA A 1 88 ? 0.857 -1.739 1.557 1.00 97.38 88 ALA A C 1
ATOM 676 O O . ALA A 1 88 ? 1.264 -0.804 2.241 1.00 97.38 88 ALA A O 1
ATOM 677 N N . ALA A 1 89 ? -0.424 -2.096 1.525 1.00 97.94 89 ALA A N 1
ATOM 678 C CA . ALA A 1 89 ? -1.432 -1.608 2.454 1.00 97.94 89 ALA A CA 1
ATOM 679 C C . ALA A 1 89 ? -1.504 -2.577 3.639 1.00 97.94 89 ALA A C 1
ATOM 681 O O . ALA A 1 89 ? -1.913 -3.724 3.465 1.00 97.94 89 ALA A O 1
ATOM 682 N N . VAL A 1 90 ? -1.073 -2.142 4.819 1.00 97.81 90 VAL A N 1
ATOM 683 C CA . VAL A 1 90 ? -1.049 -2.969 6.031 1.00 97.81 90 VAL A CA 1
ATOM 684 C C . VAL A 1 90 ? -2.213 -2.577 6.922 1.00 97.81 90 VAL A C 1
ATOM 686 O O . VAL A 1 90 ? -2.324 -1.413 7.301 1.00 97.81 90 VAL A O 1
ATOM 689 N N . LEU A 1 91 ? -3.079 -3.535 7.226 1.00 97.44 91 LEU A N 1
ATOM 690 C CA . LEU A 1 91 ? -4.281 -3.345 8.015 1.00 97.44 91 LEU A CA 1
ATOM 691 C C . LEU A 1 91 ? -4.048 -3.832 9.443 1.00 97.44 91 LEU A C 1
ATOM 693 O O . LEU A 1 91 ? -3.617 -4.965 9.656 1.00 97.44 91 LEU A O 1
ATOM 697 N N . PHE A 1 92 ? -4.387 -2.986 10.410 1.00 95.81 92 PHE A N 1
ATOM 698 C CA . PHE A 1 92 ? -4.394 -3.327 11.830 1.00 95.81 92 PHE A CA 1
ATOM 699 C C . PHE A 1 92 ? -5.717 -2.925 12.455 1.00 95.81 92 PHE A C 1
ATOM 701 O O . PHE A 1 92 ? -6.300 -1.907 12.080 1.00 95.81 92 PHE A O 1
ATOM 708 N N . GLU A 1 93 ? -6.167 -3.682 13.446 1.00 94.88 93 GLU A N 1
ATOM 709 C CA . GLU A 1 93 ? -7.262 -3.232 14.295 1.00 94.88 93 GLU A CA 1
ATOM 710 C C . GLU A 1 93 ? -6.811 -2.050 15.153 1.00 94.88 93 GLU A C 1
ATOM 712 O O . GLU A 1 93 ? -5.680 -1.999 15.646 1.00 94.88 93 GLU A O 1
ATOM 717 N N . ARG A 1 94 ? -7.717 -1.100 15.383 1.00 93.44 94 ARG A N 1
ATOM 718 C CA . ARG A 1 94 ? -7.463 0.042 16.265 1.00 93.44 94 ARG A CA 1
ATOM 719 C C . ARG A 1 94 ? -7.112 -0.401 17.686 1.00 93.44 94 ARG A C 1
ATOM 721 O O . ARG A 1 94 ? -6.259 0.228 18.311 1.00 93.44 94 ARG A O 1
ATOM 728 N N . SER A 1 95 ? -7.743 -1.466 18.175 1.00 92.69 95 SER A N 1
ATOM 729 C CA . SER A 1 95 ? -7.467 -2.092 19.476 1.00 92.69 95 SER A CA 1
ATOM 730 C C . SER A 1 95 ? -5.984 -2.448 19.625 1.00 92.69 95 SER A C 1
ATOM 732 O O . SER A 1 95 ? -5.383 -2.119 20.640 1.00 92.69 95 SER A O 1
ATOM 734 N N . ALA A 1 96 ? -5.359 -3.006 18.587 1.00 92.50 96 ALA A N 1
ATOM 735 C CA . ALA A 1 96 ? -3.943 -3.365 18.598 1.00 92.50 96 ALA A CA 1
ATOM 736 C C . ALA A 1 96 ? -2.999 -2.146 18.558 1.00 92.50 96 ALA A C 1
ATOM 738 O O . ALA A 1 96 ? -1.855 -2.239 18.993 1.00 92.50 96 ALA A O 1
ATOM 739 N N . VAL A 1 97 ? -3.451 -0.999 18.037 1.00 91.69 97 VAL A N 1
ATOM 740 C CA . VAL A 1 97 ? -2.626 0.219 17.924 1.00 91.69 97 VAL A CA 1
ATOM 741 C C . VAL A 1 97 ? -2.735 1.122 19.156 1.00 91.69 97 VAL A C 1
ATOM 743 O O . VAL A 1 97 ? -1.742 1.694 19.611 1.00 91.69 97 VAL A O 1
ATOM 746 N N . VAL A 1 98 ? -3.952 1.290 19.672 1.00 89.88 98 VAL A N 1
ATOM 747 C CA . VAL A 1 98 ? -4.275 2.255 20.737 1.00 89.88 98 VAL A CA 1
ATOM 748 C C . VAL A 1 98 ? -4.538 1.572 22.080 1.00 89.88 98 VAL A C 1
ATOM 750 O O . VAL A 1 98 ? -4.449 2.236 23.107 1.00 89.88 98 VAL A O 1
ATOM 753 N N . GLY A 1 99 ? -4.850 0.276 22.081 1.00 87.44 99 GLY A N 1
ATOM 754 C CA . GLY A 1 99 ? -5.163 -0.492 23.281 1.00 87.44 99 GLY A CA 1
ATOM 755 C C . GLY A 1 99 ? -3.924 -0.879 24.083 1.00 87.44 99 GLY A C 1
ATOM 756 O O . GLY A 1 99 ? -3.182 -0.025 24.571 1.00 87.44 99 GLY A O 1
ATOM 757 N N . ASP A 1 100 ? -3.727 -2.178 24.285 1.00 89.88 100 ASP A N 1
ATOM 758 C CA . ASP A 1 100 ? -2.736 -2.674 25.229 1.00 89.88 100 ASP A CA 1
ATOM 759 C C . ASP A 1 100 ? -1.287 -2.582 24.693 1.00 89.88 100 ASP A C 1
ATOM 761 O O . ASP A 1 100 ? -1.042 -2.649 23.481 1.00 89.88 100 ASP A O 1
ATOM 765 N N . PRO A 1 101 ? -0.283 -2.457 25.583 1.00 92.75 101 PRO A N 1
ATOM 766 C CA . PRO A 1 101 ? 1.118 -2.374 25.176 1.00 92.75 101 PRO A CA 1
ATOM 767 C C . PRO A 1 101 ? 1.624 -3.587 24.384 1.00 92.75 101 PRO A C 1
ATOM 769 O O . PRO A 1 101 ? 2.496 -3.418 23.530 1.00 92.75 101 PRO A O 1
ATOM 772 N N . ALA A 1 102 ? 1.101 -4.793 24.638 1.00 94.25 102 ALA A N 1
ATOM 773 C CA . ALA A 1 102 ? 1.550 -5.998 23.946 1.00 94.25 102 ALA A CA 1
ATOM 774 C C . ALA A 1 102 ? 1.017 -6.041 22.505 1.00 94.25 102 ALA A C 1
ATOM 776 O O . ALA A 1 102 ? 1.772 -6.362 21.584 1.00 94.25 102 ALA A O 1
ATOM 777 N N . GLY A 1 103 ? -0.242 -5.646 22.289 1.00 93.94 103 GLY A N 1
ATOM 778 C CA . GLY A 1 103 ? -0.802 -5.393 20.960 1.00 93.94 103 GLY A CA 1
ATOM 779 C C . GLY A 1 103 ? 0.045 -4.393 20.174 1.00 93.94 103 GLY A C 1
ATOM 780 O O . GLY A 1 103 ? 0.485 -4.686 19.058 1.00 93.94 103 GLY A O 1
ATOM 781 N N . TRP A 1 104 ? 0.392 -3.270 20.804 1.00 95.50 104 TRP A N 1
ATOM 782 C CA . TRP A 1 104 ? 1.215 -2.242 20.171 1.00 95.50 104 TRP A CA 1
ATOM 783 C C . TRP A 1 104 ? 2.616 -2.740 19.783 1.00 95.50 104 TRP A C 1
ATOM 785 O O . TRP A 1 104 ? 3.095 -2.459 18.680 1.00 95.50 104 TRP A O 1
ATOM 795 N N . GLN A 1 105 ? 3.273 -3.512 20.653 1.00 95.00 105 GLN A N 1
ATOM 796 C CA . GLN A 1 105 ? 4.577 -4.112 20.353 1.00 95.00 105 GLN A CA 1
ATOM 797 C C . GLN A 1 105 ? 4.510 -5.051 19.142 1.00 95.00 105 GLN A C 1
ATOM 799 O O . GLN A 1 105 ? 5.387 -4.993 18.280 1.00 95.00 105 GLN A O 1
ATOM 804 N N . ARG A 1 106 ? 3.449 -5.862 19.022 1.00 94.62 106 ARG A N 1
ATOM 805 C CA . ARG A 1 106 ? 3.248 -6.737 17.853 1.00 94.62 106 ARG A CA 1
ATOM 806 C C . ARG A 1 106 ? 3.101 -5.934 16.562 1.00 94.62 106 ARG A C 1
ATOM 808 O O . ARG A 1 106 ? 3.748 -6.279 15.575 1.00 94.62 106 ARG A O 1
ATOM 815 N N . VAL A 1 107 ? 2.323 -4.846 16.581 1.00 95.50 107 VAL A N 1
ATOM 816 C CA . VAL A 1 107 ? 2.176 -3.939 15.427 1.00 95.50 107 VAL A CA 1
ATOM 817 C C . VAL A 1 107 ? 3.535 -3.377 15.007 1.00 95.50 107 VAL A C 1
ATOM 819 O O . VAL A 1 107 ? 3.883 -3.430 13.828 1.00 95.50 107 VAL A O 1
ATOM 822 N N . CYS A 1 108 ? 4.336 -2.902 15.965 1.00 95.50 108 CYS A N 1
ATOM 823 C CA . CYS A 1 108 ? 5.688 -2.399 15.708 1.00 95.50 108 CYS A CA 1
ATOM 824 C C . CYS A 1 108 ? 6.569 -3.451 15.016 1.00 95.50 108 CYS A C 1
ATOM 826 O O . CYS A 1 108 ? 7.149 -3.178 13.964 1.00 95.50 108 CYS A O 1
ATOM 828 N N . SER A 1 109 ? 6.626 -4.672 15.557 1.00 95.44 109 SER A N 1
ATOM 829 C CA . SER A 1 109 ? 7.421 -5.762 14.978 1.00 95.44 109 SER A CA 1
ATOM 830 C C . SER A 1 109 ? 6.937 -6.168 13.582 1.00 95.44 109 SER A C 1
ATOM 832 O O . SER A 1 109 ? 7.746 -6.410 12.683 1.00 95.44 109 SER A O 1
ATOM 834 N N . GLN A 1 110 ? 5.620 -6.211 13.362 1.00 95.62 110 GLN A N 1
ATOM 835 C CA . GLN A 1 110 ? 5.042 -6.501 12.049 1.00 95.62 110 GLN A CA 1
ATOM 836 C C . GLN A 1 110 ? 5.383 -5.404 11.030 1.00 95.62 110 GLN A C 1
ATOM 838 O O . GLN A 1 110 ? 5.757 -5.719 9.900 1.00 95.62 110 GLN A O 1
ATOM 843 N N . LEU A 1 111 ? 5.319 -4.128 11.421 1.00 96.19 111 LEU A N 1
ATOM 844 C CA . LEU A 1 111 ? 5.695 -2.998 10.568 1.00 96.19 111 LEU A CA 1
ATOM 845 C C . LEU A 1 111 ? 7.178 -3.018 10.185 1.00 96.19 111 LEU A C 1
ATOM 847 O O . LEU A 1 111 ? 7.510 -2.748 9.029 1.00 96.19 111 LEU A O 1
ATOM 851 N N . GLU A 1 112 ? 8.065 -3.375 11.112 1.00 94.81 112 GLU A N 1
ATOM 852 C CA . GLU A 1 112 ? 9.495 -3.538 10.830 1.00 94.81 112 GLU A CA 1
ATOM 853 C C . GLU A 1 112 ? 9.748 -4.669 9.826 1.00 94.81 112 GLU A C 1
ATOM 855 O O . GLU A 1 112 ? 10.483 -4.477 8.852 1.00 94.81 112 GLU A O 1
ATOM 860 N N . GLY A 1 113 ? 9.074 -5.812 9.993 1.00 93.88 113 GLY A N 1
ATOM 861 C CA . GLY A 1 113 ? 9.131 -6.923 9.041 1.00 93.88 113 GLY A CA 1
ATOM 862 C C . GLY A 1 113 ? 8.627 -6.536 7.646 1.00 93.88 113 GLY A C 1
ATOM 863 O O . GLY A 1 113 ? 9.284 -6.820 6.639 1.00 93.88 113 GLY A O 1
ATOM 864 N N . VAL A 1 114 ? 7.500 -5.820 7.571 1.00 95.50 114 VAL A N 1
ATOM 865 C CA . VAL A 1 114 ? 6.973 -5.304 6.299 1.00 95.50 114 VAL A CA 1
ATOM 866 C C . VAL A 1 114 ? 7.950 -4.312 5.673 1.00 95.50 114 VAL A C 1
ATOM 868 O O . VAL A 1 114 ? 8.228 -4.430 4.481 1.00 95.50 114 VAL A O 1
ATOM 871 N N . ARG A 1 115 ? 8.526 -3.378 6.444 1.00 95.31 115 ARG A N 1
ATOM 872 C CA . ARG A 1 115 ? 9.534 -2.431 5.939 1.00 95.31 115 ARG A CA 1
ATOM 873 C C . ARG A 1 115 ? 10.761 -3.141 5.390 1.00 95.31 115 ARG A C 1
ATOM 875 O O . ARG A 1 115 ? 11.255 -2.756 4.330 1.00 95.31 115 ARG A O 1
ATOM 882 N N . ALA A 1 116 ? 11.261 -4.161 6.082 1.00 93.31 116 ALA A N 1
ATOM 883 C CA . ALA A 1 116 ? 12.394 -4.943 5.603 1.00 93.31 116 ALA A CA 1
ATOM 884 C C . ALA A 1 116 ? 12.081 -5.581 4.238 1.00 93.31 116 ALA A C 1
ATOM 886 O O . ALA A 1 116 ? 12.868 -5.448 3.299 1.00 93.31 116 ALA A O 1
ATOM 887 N N . ALA A 1 117 ? 10.897 -6.184 4.092 1.00 92.88 117 ALA A N 1
ATOM 888 C CA . ALA A 1 117 ? 10.461 -6.800 2.842 1.00 92.88 117 ALA A CA 1
ATOM 889 C C . ALA A 1 117 ? 10.249 -5.773 1.712 1.00 92.88 117 ALA A C 1
ATOM 891 O O . ALA A 1 117 ? 10.748 -5.953 0.599 1.00 92.88 117 ALA A O 1
ATOM 892 N N . THR A 1 118 ? 9.546 -4.668 1.972 1.00 93.44 118 THR A N 1
ATOM 893 C CA . THR A 1 118 ? 9.242 -3.654 0.949 1.00 93.44 118 THR A CA 1
ATOM 894 C C . THR A 1 118 ? 10.471 -2.861 0.528 1.00 93.44 118 THR A C 1
ATOM 896 O O . THR A 1 118 ? 10.570 -2.505 -0.647 1.00 93.44 118 THR A O 1
ATOM 899 N N . ARG A 1 119 ? 11.463 -2.665 1.409 1.00 91.75 119 ARG A N 1
ATOM 900 C CA . ARG A 1 119 ? 12.763 -2.062 1.060 1.00 91.75 119 ARG A CA 1
ATOM 901 C C . ARG A 1 119 ? 13.472 -2.856 -0.037 1.00 91.75 119 ARG A C 1
ATOM 903 O O . ARG A 1 119 ? 14.030 -2.265 -0.965 1.00 91.75 119 ARG A O 1
ATOM 910 N N . VAL A 1 120 ? 13.390 -4.187 0.013 1.00 86.56 120 VAL A N 1
ATOM 911 C CA . VAL A 1 120 ? 13.919 -5.066 -1.040 1.00 86.56 120 VAL A CA 1
ATOM 912 C C . VAL A 1 120 ? 13.137 -4.903 -2.340 1.00 86.56 120 VAL A C 1
ATOM 914 O O . VAL A 1 120 ? 13.732 -4.970 -3.399 1.00 86.56 120 VAL A O 1
ATOM 917 N N . ALA A 1 121 ? 11.842 -4.605 -2.333 1.00 85.94 121 ALA A N 1
ATOM 918 C CA . ALA A 1 121 ? 11.106 -4.308 -3.568 1.00 85.94 121 ALA A CA 1
ATOM 919 C C . ALA A 1 121 ? 11.182 -2.831 -4.006 1.00 85.94 121 ALA A C 1
ATOM 921 O O . ALA A 1 121 ? 10.836 -2.518 -5.144 1.00 85.94 121 ALA A O 1
ATOM 922 N N . ASN A 1 122 ? 11.680 -1.938 -3.146 1.00 89.31 122 ASN A N 1
ATOM 923 C CA . ASN A 1 122 ? 11.467 -0.486 -3.208 1.00 89.31 122 ASN A CA 1
ATOM 924 C C . ASN A 1 122 ? 9.978 -0.088 -3.219 1.00 89.31 122 ASN A C 1
ATOM 926 O O . ASN A 1 122 ? 9.622 0.923 -3.817 1.00 89.31 122 ASN A O 1
ATOM 930 N N . ALA A 1 123 ? 9.113 -0.916 -2.628 1.00 92.56 123 ALA A N 1
ATOM 931 C CA . ALA A 1 123 ? 7.672 -0.694 -2.583 1.00 92.56 123 ALA A CA 1
ATOM 932 C C . ALA A 1 123 ? 7.299 0.330 -1.500 1.00 92.56 123 ALA A C 1
ATOM 934 O O . ALA A 1 123 ? 7.986 0.462 -0.486 1.00 92.56 123 ALA A O 1
ATOM 935 N N . ARG A 1 124 ? 6.195 1.047 -1.715 1.00 95.50 124 ARG A N 1
ATOM 936 C CA . ARG A 1 124 ? 5.643 2.019 -0.758 1.00 95.50 124 ARG A CA 1
ATOM 937 C C . ARG A 1 124 ? 4.804 1.310 0.306 1.00 95.50 124 ARG A C 1
ATOM 939 O O . ARG A 1 124 ? 4.300 0.217 0.062 1.00 95.50 124 ARG A O 1
ATOM 946 N N . ILE A 1 125 ? 4.626 1.935 1.467 1.00 97.56 125 ILE A N 1
ATOM 947 C CA . ILE A 1 125 ? 3.787 1.417 2.558 1.00 97.56 125 ILE A CA 1
ATOM 948 C C . ILE A 1 125 ? 2.660 2.417 2.836 1.00 97.56 125 ILE A C 1
ATOM 950 O O . ILE A 1 125 ? 2.886 3.625 2.865 1.00 97.56 125 ILE A O 1
ATOM 954 N N . VAL A 1 126 ? 1.453 1.900 3.043 1.00 98.06 126 VAL A N 1
ATOM 955 C CA . VAL A 1 126 ? 0.283 2.615 3.560 1.00 98.06 126 VAL A CA 1
ATOM 956 C C . VAL A 1 126 ? -0.235 1.816 4.750 1.00 98.06 126 VAL A C 1
ATOM 958 O O . VAL A 1 126 ? -0.373 0.599 4.660 1.00 98.06 126 VAL A O 1
ATOM 961 N N . VAL A 1 127 ? -0.500 2.480 5.868 1.00 97.44 127 VAL A N 1
ATOM 962 C CA . VAL A 1 127 ? -1.022 1.849 7.084 1.00 97.44 127 VAL A CA 1
ATOM 963 C C . VAL A 1 127 ? -2.495 2.203 7.216 1.00 97.44 127 VAL A C 1
ATOM 965 O O . VAL A 1 127 ? -2.874 3.370 7.136 1.00 97.44 127 VAL A O 1
ATOM 968 N N . VAL A 1 128 ? -3.331 1.191 7.405 1.00 97.00 128 VAL A N 1
ATOM 969 C CA . VAL A 1 128 ? -4.780 1.322 7.526 1.00 97.00 128 VAL A CA 1
ATOM 970 C C . VAL A 1 128 ? -5.188 0.840 8.910 1.00 97.00 128 VAL A C 1
ATOM 972 O O . VAL A 1 128 ? -4.972 -0.318 9.257 1.00 97.00 128 VAL A O 1
ATOM 975 N N . MET A 1 129 ? -5.778 1.725 9.705 1.00 95.50 129 MET A N 1
ATOM 976 C CA . MET A 1 129 ? -6.325 1.364 11.008 1.00 95.50 129 MET A CA 1
ATOM 977 C C . MET A 1 129 ? -7.819 1.116 10.903 1.00 95.50 129 MET A C 1
ATOM 979 O O . MET A 1 129 ? -8.587 2.035 10.632 1.00 95.50 129 MET A O 1
ATOM 983 N N . VAL A 1 130 ? -8.230 -0.117 11.144 1.00 95.25 130 VAL A N 1
ATOM 984 C CA . VAL A 1 130 ? -9.624 -0.542 11.098 1.00 95.25 130 VAL A CA 1
ATOM 985 C C . VAL A 1 130 ? -10.284 -0.266 12.440 1.00 95.25 130 VAL A C 1
ATOM 987 O O . VAL A 1 130 ? -9.747 -0.618 13.489 1.00 95.25 130 VAL A O 1
ATOM 990 N N . GLN A 1 131 ? -11.449 0.369 12.406 1.00 93.56 131 GLN A N 1
ATOM 991 C CA . GLN A 1 131 ? -12.229 0.695 13.594 1.00 93.56 131 GLN A CA 1
ATOM 992 C C . GLN A 1 131 ? -13.716 0.426 13.354 1.00 93.56 131 GLN A C 1
ATOM 994 O O . GLN A 1 131 ? -14.246 0.754 12.290 1.00 93.56 131 GLN A O 1
ATOM 999 N N . ASP A 1 132 ? -14.390 -0.151 14.347 1.00 86.69 132 ASP A N 1
ATOM 1000 C CA . ASP A 1 132 ? -15.823 -0.453 14.256 1.00 86.69 132 ASP A CA 1
ATOM 1001 C C . ASP A 1 132 ? -16.665 0.818 14.304 1.00 86.69 132 ASP A C 1
ATOM 1003 O O . ASP A 1 132 ? -17.528 1.036 13.456 1.00 86.69 132 ASP A O 1
ATOM 1007 N N . VAL A 1 133 ? -16.353 1.697 15.256 1.00 83.88 133 VAL A N 1
ATOM 1008 C CA . VAL A 1 133 ? -16.966 3.019 15.405 1.00 83.88 133 VAL A CA 1
ATOM 1009 C C . VAL A 1 133 ? -15.951 4.086 15.017 1.00 83.88 133 VAL A C 1
ATOM 1011 O O . VAL A 1 133 ? -14.744 3.911 15.205 1.00 83.88 133 VAL A O 1
ATOM 1014 N N . ALA A 1 134 ? -16.439 5.208 14.485 1.00 79.75 134 ALA A N 1
ATOM 1015 C CA . ALA A 1 134 ? -15.629 6.369 14.142 1.00 79.75 134 ALA A CA 1
ATOM 1016 C C . ALA A 1 134 ? -14.970 6.984 15.395 1.00 79.75 134 ALA A C 1
ATOM 1018 O O . ALA A 1 134 ? -15.453 7.956 15.960 1.00 79.75 134 ALA A O 1
ATOM 1019 N N . ALA A 1 135 ? -13.850 6.406 15.827 1.00 80.12 135 ALA A N 1
ATOM 1020 C CA . ALA A 1 135 ? -13.136 6.752 17.055 1.00 80.12 135 ALA A CA 1
ATOM 1021 C C . ALA A 1 135 ? -12.037 7.814 16.844 1.00 80.12 135 ALA A C 1
ATOM 1023 O O . ALA A 1 135 ? -11.136 7.959 17.668 1.00 80.12 135 ALA A O 1
ATOM 1024 N N . GLY A 1 136 ? -12.091 8.542 15.725 1.00 80.62 136 GLY A N 1
ATOM 1025 C CA . GLY A 1 136 ? -11.133 9.593 15.382 1.00 80.62 136 GLY A CA 1
ATOM 1026 C C . GLY A 1 136 ? -9.791 9.082 14.851 1.00 80.62 136 GLY A C 1
ATOM 1027 O O . GLY A 1 136 ? -9.631 7.916 14.485 1.00 80.62 136 GLY A O 1
ATOM 1028 N N . GLU A 1 137 ? -8.817 9.983 14.767 1.00 85.31 137 GLU A N 1
ATOM 1029 C CA . GLU A 1 137 ? -7.490 9.683 14.230 1.00 85.31 137 GLU A CA 1
ATOM 1030 C C . GLU A 1 137 ? -6.626 8.826 15.173 1.00 85.31 137 GLU A C 1
ATOM 1032 O O . GLU A 1 137 ? -7.012 8.486 16.297 1.00 85.31 137 GLU A O 1
ATOM 1037 N N . VAL A 1 138 ? -5.455 8.428 14.671 1.00 88.06 138 VAL A N 1
ATOM 1038 C CA . VAL A 1 138 ? -4.406 7.778 15.462 1.00 88.06 138 VAL A CA 1
ATOM 1039 C C . VAL A 1 138 ? -3.797 8.821 16.403 1.00 88.06 138 VAL A C 1
ATOM 1041 O O . VAL A 1 138 ? -3.486 9.913 15.926 1.00 88.06 138 VAL A O 1
ATOM 1044 N N . PRO A 1 139 ? -3.576 8.512 17.695 1.00 91.25 139 PRO A N 1
ATOM 1045 C CA . PRO A 1 139 ? -2.824 9.395 18.583 1.00 91.25 139 PRO A CA 1
ATOM 1046 C C . PRO A 1 139 ? -1.471 9.774 17.972 1.00 91.25 139 PRO A C 1
ATOM 1048 O O . PRO A 1 139 ? -0.787 8.914 17.408 1.00 91.25 139 PRO A O 1
ATOM 1051 N N . GLU A 1 140 ? -1.080 11.042 18.093 1.00 92.75 140 GLU A N 1
ATOM 1052 C CA . GLU A 1 140 ? 0.074 11.571 17.356 1.00 92.75 140 GLU A CA 1
ATOM 1053 C C . GLU A 1 140 ? 1.388 10.881 17.748 1.00 92.75 140 GLU A C 1
ATOM 1055 O O . GLU A 1 140 ? 2.189 10.559 16.875 1.00 92.75 140 GLU A O 1
ATOM 1060 N N . ASP A 1 141 ? 1.558 10.503 19.017 1.00 92.81 141 ASP A N 1
ATOM 1061 C CA . ASP A 1 141 ? 2.727 9.743 19.480 1.00 92.81 141 ASP A CA 1
ATOM 1062 C C . ASP A 1 141 ? 2.857 8.386 18.771 1.00 92.81 141 ASP A C 1
ATOM 1064 O O . ASP A 1 141 ? 3.943 7.973 18.353 1.00 92.81 141 ASP A O 1
ATOM 1068 N N . ARG A 1 142 ? 1.730 7.684 18.586 1.00 93.88 142 ARG A N 1
ATOM 1069 C CA . ARG A 1 142 ? 1.688 6.400 17.870 1.00 93.88 142 ARG A CA 1
ATOM 1070 C C . ARG A 1 142 ? 1.958 6.614 16.387 1.00 93.88 142 ARG A C 1
ATOM 1072 O O . ARG A 1 142 ? 2.739 5.870 15.793 1.00 93.88 142 ARG A O 1
ATOM 1079 N N . ALA A 1 143 ? 1.358 7.644 15.797 1.00 95.00 143 ALA A N 1
ATOM 1080 C CA . ALA A 1 143 ? 1.570 7.987 14.399 1.00 95.00 143 ALA A CA 1
ATOM 1081 C C . ALA A 1 143 ? 3.036 8.351 14.113 1.00 95.00 143 ALA A C 1
ATOM 1083 O O . ALA A 1 143 ? 3.603 7.864 13.135 1.00 95.00 143 ALA A O 1
ATOM 1084 N N . ALA A 1 144 ? 3.682 9.119 14.992 1.00 95.75 144 ALA A N 1
ATOM 1085 C CA . ALA A 1 144 ? 5.093 9.477 14.888 1.00 95.75 144 ALA A CA 1
ATOM 1086 C C . ALA A 1 144 ? 6.004 8.239 14.918 1.00 95.75 144 ALA A C 1
ATOM 1088 O O . ALA A 1 144 ? 6.941 8.134 14.120 1.00 95.75 144 ALA A O 1
ATOM 1089 N N . ILE A 1 145 ? 5.707 7.261 15.784 1.00 95.69 145 ILE A N 1
ATOM 1090 C CA . ILE A 1 145 ? 6.446 5.992 15.831 1.00 95.69 145 ILE A CA 1
ATOM 1091 C C . ILE A 1 145 ? 6.245 5.195 14.537 1.00 95.69 145 ILE A C 1
ATOM 1093 O O . ILE A 1 145 ? 7.239 4.748 13.963 1.00 95.69 145 ILE A O 1
ATOM 1097 N N . ILE A 1 146 ? 5.007 5.079 14.036 1.00 96.38 146 ILE A N 1
ATOM 1098 C CA . ILE A 1 146 ? 4.710 4.404 12.758 1.00 96.38 146 ILE A CA 1
ATOM 1099 C C . ILE A 1 146 ? 5.500 5.057 11.625 1.00 96.38 146 ILE A C 1
ATOM 1101 O O . ILE A 1 146 ? 6.196 4.360 10.884 1.00 96.38 146 ILE A O 1
ATOM 1105 N N . CYS A 1 147 ? 5.444 6.386 11.504 1.00 96.38 147 CYS A N 1
ATOM 1106 C CA . CYS A 1 147 ? 6.171 7.142 10.486 1.00 96.38 147 CYS A CA 1
ATOM 1107 C C . CYS A 1 147 ? 7.681 6.880 10.566 1.00 96.38 147 CYS A C 1
ATOM 1109 O O . CYS A 1 147 ? 8.304 6.548 9.558 1.00 96.38 147 CYS A O 1
ATOM 1111 N N . ARG A 1 148 ? 8.276 6.928 11.764 1.00 95.38 148 ARG A N 1
ATOM 1112 C CA . ARG A 1 148 ? 9.709 6.659 11.971 1.00 95.38 148 ARG A CA 1
ATOM 1113 C C . ARG A 1 148 ? 10.094 5.216 11.620 1.00 95.38 148 ARG A C 1
ATOM 1115 O O . ARG A 1 148 ? 11.111 4.978 10.959 1.00 95.38 148 ARG A O 1
ATOM 1122 N N . GLN A 1 149 ? 9.289 4.246 12.051 1.00 92.69 149 GLN A N 1
ATOM 1123 C CA . GLN A 1 149 ? 9.555 2.821 11.849 1.00 92.69 149 GLN A CA 1
ATOM 1124 C C . GLN A 1 149 ? 9.333 2.360 10.421 1.00 92.69 149 GLN A C 1
ATOM 1126 O O . GLN A 1 149 ? 10.015 1.433 10.005 1.00 92.69 149 GLN A O 1
ATOM 1131 N N . THR A 1 150 ? 8.438 2.990 9.664 1.00 92.50 150 THR A N 1
ATOM 1132 C CA . THR A 1 150 ? 8.116 2.595 8.283 1.00 92.50 150 THR A CA 1
ATOM 1133 C C . THR A 1 150 ? 8.759 3.504 7.234 1.00 92.50 150 THR A C 1
ATOM 1135 O O . THR A 1 150 ? 8.969 3.074 6.101 1.00 92.50 150 THR A O 1
ATOM 1138 N N . GLY A 1 151 ? 9.134 4.732 7.607 1.00 92.31 151 GLY A N 1
ATOM 1139 C CA . GLY A 1 151 ? 9.611 5.768 6.690 1.00 92.31 151 GLY A CA 1
ATOM 1140 C C . GLY A 1 151 ? 8.501 6.394 5.837 1.00 92.31 151 GLY A C 1
ATOM 1141 O O . GLY A 1 151 ? 8.793 6.890 4.751 1.00 92.31 151 GLY A O 1
ATOM 1142 N N . ILE A 1 152 ? 7.241 6.322 6.279 1.00 94.56 152 ILE A N 1
ATOM 1143 C CA . ILE A 1 152 ? 6.087 6.891 5.565 1.00 94.56 152 ILE A CA 1
ATOM 1144 C C . ILE A 1 152 ? 5.712 8.271 6.111 1.00 94.56 152 ILE A C 1
ATOM 1146 O O . ILE A 1 152 ? 6.060 8.633 7.232 1.00 94.56 152 ILE A O 1
ATOM 1150 N N . GLU A 1 153 ? 4.952 9.025 5.322 1.00 93.88 153 GLU A N 1
ATOM 1151 C CA . GLU A 1 153 ? 4.356 10.293 5.743 1.00 93.88 153 GLU A CA 1
ATOM 1152 C C . GLU A 1 153 ? 3.046 10.065 6.516 1.00 93.88 153 GLU A C 1
ATOM 1154 O O . GLU A 1 153 ? 2.324 9.101 6.251 1.00 93.88 153 GLU A O 1
ATOM 1159 N N . ARG A 1 154 ? 2.667 11.003 7.398 1.00 94.06 154 ARG A N 1
ATOM 1160 C CA . ARG A 1 154 ? 1.429 10.932 8.206 1.00 94.06 154 ARG A CA 1
ATOM 1161 C C . ARG A 1 154 ? 0.168 10.692 7.366 1.00 94.06 154 ARG A C 1
ATOM 1163 O O . ARG A 1 154 ? -0.713 9.954 7.794 1.00 94.06 154 ARG A O 1
ATOM 1170 N N . LYS A 1 155 ? 0.112 11.248 6.148 1.00 94.38 155 LYS A N 1
ATOM 1171 C CA . LYS A 1 155 ? -0.999 11.077 5.189 1.00 94.38 155 LYS A CA 1
ATOM 1172 C C . LYS A 1 155 ? -1.196 9.633 4.706 1.00 94.38 155 LYS A C 1
ATOM 1174 O O . LYS A 1 155 ? -2.246 9.305 4.164 1.00 94.38 155 LYS A O 1
ATOM 1179 N N . CYS A 1 156 ? -0.185 8.780 4.880 1.00 95.94 156 CYS A N 1
ATOM 1180 C CA . CYS A 1 156 ? -0.236 7.357 4.558 1.00 95.94 156 CYS A CA 1
ATOM 1181 C C . CYS A 1 156 ? -0.756 6.506 5.727 1.00 95.94 156 CYS A C 1
ATOM 1183 O O . CYS A 1 156 ? -0.769 5.284 5.604 1.00 95.94 156 CYS A O 1
ATOM 1185 N N . ILE A 1 157 ? -1.166 7.122 6.841 1.00 96.25 157 ILE A N 1
ATOM 1186 C CA . ILE A 1 157 ? -1.841 6.462 7.960 1.00 96.25 157 ILE A CA 1
ATOM 1187 C C . ILE A 1 157 ? -3.320 6.842 7.899 1.00 96.25 157 ILE A C 1
ATOM 1189 O O . ILE A 1 157 ? -3.674 7.997 8.133 1.00 96.25 157 ILE A O 1
ATOM 1193 N N . LEU A 1 158 ? -4.181 5.883 7.568 1.00 95.38 158 LEU A N 1
ATOM 1194 C CA . LEU A 1 158 ? -5.592 6.135 7.284 1.00 95.38 158 LEU A CA 1
ATOM 1195 C C . LEU A 1 158 ? -6.510 5.361 8.233 1.00 95.38 158 LEU A C 1
ATOM 1197 O O . LEU A 1 158 ? -6.362 4.144 8.349 1.00 95.38 158 LEU A O 1
ATOM 1201 N N . PRO A 1 159 ? -7.494 6.016 8.870 1.00 94.88 159 PRO A N 1
ATOM 1202 C CA . PRO A 1 159 ? -8.566 5.305 9.551 1.00 94.88 159 PRO A CA 1
ATOM 1203 C C . PRO A 1 159 ? -9.558 4.726 8.528 1.00 94.88 159 PRO A C 1
ATOM 1205 O O . PRO A 1 159 ? -9.937 5.389 7.560 1.00 94.88 159 PRO A O 1
ATOM 1208 N N . LEU A 1 160 ? -10.005 3.497 8.767 1.00 95.00 160 LEU A N 1
ATOM 1209 C CA . LEU A 1 160 ? -11.062 2.809 8.034 1.00 95.00 160 LEU A CA 1
ATOM 1210 C C . LEU A 1 160 ? -12.193 2.491 9.016 1.00 95.00 160 LEU A C 1
ATOM 1212 O O . LEU A 1 160 ? -12.128 1.509 9.753 1.00 95.00 160 LEU A O 1
ATOM 1216 N N . SER A 1 161 ? -13.207 3.355 9.041 1.00 93.75 161 SER A N 1
ATOM 1217 C CA . SER A 1 161 ? -14.386 3.190 9.896 1.00 93.75 161 SER A CA 1
ATOM 1218 C C . SER A 1 161 ? -15.410 2.287 9.224 1.00 93.75 161 SER A C 1
ATOM 1220 O O . SER A 1 161 ? -15.776 2.552 8.081 1.00 93.75 161 SER A O 1
ATOM 1222 N N . GLN A 1 162 ? -15.927 1.275 9.924 1.00 88.38 162 GLN A N 1
ATOM 1223 C CA . GLN A 1 162 ? -16.998 0.433 9.374 1.00 88.38 162 GLN A CA 1
ATOM 1224 C C . GLN A 1 162 ? -18.313 1.212 9.187 1.00 88.38 162 GLN A C 1
ATOM 1226 O O . GLN A 1 162 ? -19.055 0.937 8.247 1.00 88.38 162 GLN A O 1
ATOM 1231 N N . THR A 1 163 ? -18.563 2.234 10.014 1.00 90.75 163 THR A N 1
ATOM 1232 C CA . THR A 1 163 ? -19.739 3.121 9.902 1.00 90.75 163 THR A CA 1
ATOM 1233 C C . THR A 1 163 ? -19.738 4.030 8.667 1.00 90.75 163 THR A C 1
ATOM 1235 O O . THR A 1 163 ? -20.802 4.352 8.153 1.00 90.75 163 THR A O 1
ATOM 1238 N N . ASP A 1 164 ? -18.560 4.437 8.183 1.00 92.06 164 ASP A N 1
ATOM 1239 C CA . ASP A 1 164 ? -18.361 5.259 6.974 1.00 92.06 164 ASP A CA 1
ATOM 1240 C C . ASP A 1 164 ? -17.405 4.531 6.021 1.00 92.06 164 ASP A C 1
ATOM 1242 O O . ASP A 1 164 ? -16.360 5.040 5.598 1.00 92.06 164 ASP A O 1
ATOM 1246 N N . LEU A 1 165 ? -17.718 3.266 5.739 1.00 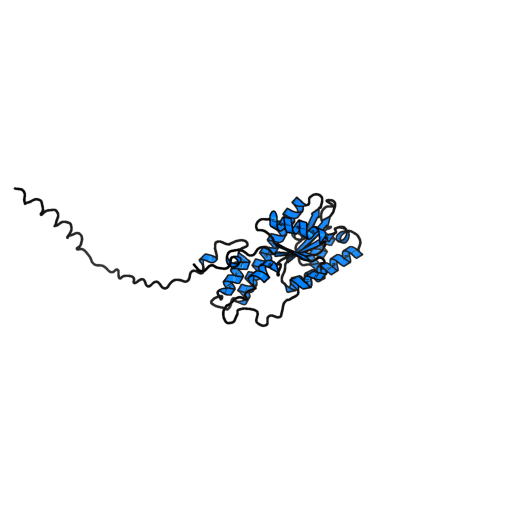92.19 165 LEU A N 1
ATOM 1247 C CA . LEU A 1 165 ? -16.809 2.414 4.984 1.00 92.19 165 LEU A CA 1
ATOM 1248 C C . LEU A 1 165 ? -16.567 2.974 3.579 1.00 92.19 165 LEU A C 1
ATOM 1250 O O . LEU A 1 165 ? -15.423 3.040 3.142 1.00 92.19 165 LEU A O 1
ATOM 1254 N N . GLU A 1 166 ? -17.608 3.429 2.882 1.00 94.06 166 GLU A N 1
ATOM 1255 C CA . GLU A 1 166 ? -17.470 3.944 1.516 1.00 94.06 166 GLU A CA 1
ATOM 1256 C C . GLU A 1 166 ? -16.610 5.219 1.455 1.00 94.06 166 GLU A C 1
ATOM 1258 O O . GLU A 1 166 ? -15.693 5.314 0.631 1.00 94.06 166 GLU A O 1
ATOM 1263 N N . GLY A 1 167 ? -16.840 6.182 2.357 1.00 94.75 167 GLY A N 1
ATOM 1264 C CA . GLY A 1 167 ? -16.047 7.408 2.441 1.00 94.75 167 GLY A CA 1
ATOM 1265 C C . GLY A 1 167 ? -14.583 7.132 2.787 1.00 94.75 167 GLY A C 1
ATOM 1266 O O . GLY A 1 167 ? -13.667 7.737 2.211 1.00 94.75 167 GLY A O 1
ATOM 1267 N N . CYS A 1 168 ? -14.327 6.171 3.677 1.00 95.19 168 CYS A N 1
ATOM 1268 C CA . CYS A 1 168 ? -12.971 5.729 3.998 1.00 95.19 168 CYS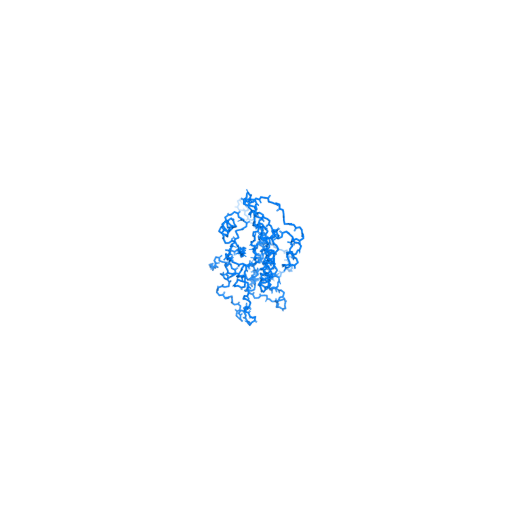 A CA 1
ATOM 1269 C C . CYS A 1 168 ? -12.309 4.985 2.824 1.00 95.19 168 CYS A C 1
ATOM 1271 O O . CYS A 1 168 ? -11.155 5.268 2.499 1.00 95.19 168 CYS A O 1
ATOM 1273 N N . LEU A 1 169 ? -13.032 4.101 2.128 1.00 96.81 169 LEU A N 1
ATOM 1274 C CA . LEU A 1 169 ? -12.535 3.377 0.953 1.00 96.81 169 LEU A CA 1
ATOM 1275 C C . LEU A 1 169 ? -12.200 4.320 -0.208 1.00 96.81 169 LEU A C 1
ATOM 1277 O O . LEU A 1 169 ? -11.189 4.125 -0.882 1.00 96.81 169 LEU A O 1
ATOM 1281 N N . ARG A 1 170 ? -12.985 5.383 -0.417 1.00 96.81 170 ARG A N 1
ATOM 1282 C CA . ARG A 1 170 ? -12.690 6.428 -1.411 1.00 96.81 170 ARG A CA 1
ATOM 1283 C C . ARG A 1 170 ? -11.359 7.125 -1.129 1.00 96.81 170 ARG A C 1
ATOM 1285 O O . ARG A 1 170 ? -10.547 7.294 -2.039 1.00 96.81 170 ARG A O 1
ATOM 1292 N N . ARG A 1 171 ? -11.120 7.498 0.133 1.00 96.06 171 ARG A N 1
ATOM 1293 C CA . ARG A 1 171 ? -9.856 8.107 0.580 1.00 96.06 171 ARG A CA 1
ATOM 1294 C C . ARG A 1 171 ? -8.688 7.132 0.447 1.00 96.06 171 ARG A C 1
ATOM 1296 O O . ARG A 1 171 ? -7.659 7.497 -0.119 1.00 96.06 171 ARG A O 1
ATOM 1303 N N . LEU A 1 172 ? -8.875 5.889 0.891 1.00 97.19 172 LEU A N 1
ATOM 1304 C CA . LEU A 1 172 ? -7.885 4.822 0.772 1.00 97.19 172 LEU A CA 1
ATOM 1305 C C . LEU A 1 172 ? -7.490 4.584 -0.688 1.00 97.19 172 LEU A C 1
ATOM 1307 O O . LEU A 1 172 ? -6.303 4.573 -1.001 1.00 97.19 172 LEU A O 1
ATOM 1311 N N . ALA A 1 173 ? -8.463 4.463 -1.591 1.00 96.56 173 ALA A N 1
ATOM 1312 C CA . ALA A 1 173 ? -8.215 4.256 -3.013 1.00 96.56 173 ALA A CA 1
ATOM 1313 C C . ALA A 1 173 ? -7.362 5.382 -3.617 1.00 96.56 173 ALA A C 1
ATOM 1315 O O . ALA A 1 173 ? -6.384 5.102 -4.309 1.00 96.56 173 ALA A O 1
ATOM 1316 N N . ARG A 1 174 ? -7.673 6.644 -3.287 1.00 95.88 174 ARG A N 1
ATOM 1317 C CA . ARG A 1 174 ? -6.900 7.809 -3.741 1.00 95.88 174 ARG A CA 1
ATOM 1318 C C . ARG A 1 174 ? -5.447 7.754 -3.266 1.00 95.88 174 ARG A C 1
ATOM 1320 O O . ARG A 1 174 ? -4.541 7.943 -4.075 1.00 95.88 174 ARG A O 1
ATOM 1327 N N . VAL A 1 175 ? -5.217 7.479 -1.981 1.00 96.88 175 VAL A N 1
ATOM 1328 C CA . VAL A 1 175 ? -3.858 7.409 -1.414 1.00 96.88 175 VAL A CA 1
ATOM 1329 C C . VAL A 1 175 ? -3.082 6.226 -1.989 1.00 96.88 175 VAL A C 1
ATOM 1331 O O . VAL A 1 175 ? -1.931 6.390 -2.385 1.00 96.88 175 VAL A O 1
ATOM 1334 N N . LEU A 1 176 ? -3.706 5.051 -2.104 1.00 96.25 176 LEU A N 1
ATOM 1335 C CA . LEU A 1 176 ? -3.084 3.877 -2.721 1.00 96.25 176 LEU A CA 1
ATOM 1336 C C . LEU A 1 176 ? -2.687 4.145 -4.173 1.00 96.25 176 LEU A C 1
ATOM 1338 O O . LEU A 1 176 ? -1.576 3.799 -4.572 1.00 96.25 176 LEU A O 1
ATOM 1342 N N . TYR A 1 177 ? -3.561 4.793 -4.945 1.00 93.75 177 TYR A N 1
ATOM 1343 C CA . TYR A 1 177 ? -3.266 5.180 -6.319 1.00 93.75 177 TYR A CA 1
ATOM 1344 C C . TYR A 1 177 ? -2.093 6.158 -6.399 1.00 93.75 177 TYR A C 1
ATOM 1346 O O . TYR A 1 177 ? -1.177 5.973 -7.197 1.00 93.75 177 TYR A O 1
ATOM 1354 N N . GLU A 1 178 ? -2.086 7.184 -5.548 1.00 93.06 178 GLU A N 1
ATOM 1355 C CA . GLU A 1 178 ? -1.005 8.164 -5.503 1.00 93.06 178 GLU A CA 1
ATOM 1356 C C . GLU A 1 178 ? 0.337 7.511 -5.151 1.00 93.06 178 GLU A C 1
ATOM 1358 O O . GLU A 1 178 ? 1.328 7.735 -5.848 1.00 93.06 178 GLU A O 1
ATOM 1363 N N . GLN A 1 179 ? 0.369 6.644 -4.135 1.00 94.56 179 GLN A N 1
ATOM 1364 C CA . GLN A 1 179 ? 1.579 5.913 -3.755 1.00 94.56 179 GLN A CA 1
ATOM 1365 C C . GLN A 1 179 ? 2.038 4.942 -4.850 1.00 94.56 179 GLN A C 1
ATOM 1367 O O . GLN A 1 179 ? 3.238 4.837 -5.110 1.00 94.56 179 GLN A O 1
ATOM 1372 N N . ALA A 1 180 ? 1.106 4.272 -5.534 1.00 91.12 180 ALA A N 1
ATOM 1373 C CA . ALA A 1 180 ? 1.430 3.399 -6.657 1.00 91.12 180 ALA A CA 1
ATOM 1374 C C . ALA A 1 180 ? 2.041 4.196 -7.816 1.00 91.12 180 ALA A C 1
ATOM 1376 O O . ALA A 1 180 ? 3.073 3.804 -8.357 1.00 91.12 180 ALA A O 1
ATOM 1377 N N . ASN A 1 181 ? 1.472 5.354 -8.151 1.00 87.81 181 ASN A N 1
ATOM 1378 C CA . ASN A 1 181 ? 2.013 6.229 -9.189 1.00 87.81 181 ASN A CA 1
ATOM 1379 C C . ASN A 1 181 ? 3.431 6.688 -8.863 1.00 87.81 181 ASN A C 1
ATOM 1381 O O . ASN A 1 181 ? 4.304 6.612 -9.724 1.00 87.81 181 ASN A O 1
ATOM 1385 N N . GLN A 1 182 ? 3.676 7.128 -7.626 1.00 88.38 182 GLN A N 1
ATOM 1386 C CA . GLN A 1 182 ? 5.016 7.539 -7.204 1.00 88.38 182 GLN A CA 1
ATOM 1387 C C . GLN A 1 182 ? 6.008 6.378 -7.280 1.00 88.38 182 GLN A C 1
ATOM 1389 O O . GLN A 1 182 ? 7.105 6.545 -7.805 1.00 88.38 182 GLN A O 1
ATOM 1394 N N . PHE A 1 183 ? 5.607 5.178 -6.847 1.00 89.56 183 PHE A N 1
ATOM 1395 C CA . PHE A 1 183 ? 6.423 3.977 -7.007 1.00 89.56 183 PHE A CA 1
ATOM 1396 C C . PHE A 1 183 ? 6.834 3.744 -8.468 1.00 89.56 183 PHE A C 1
ATOM 1398 O O . PHE A 1 183 ? 8.020 3.566 -8.751 1.00 89.56 183 PHE A O 1
ATOM 1405 N N . TYR A 1 184 ? 5.881 3.754 -9.405 1.00 84.12 184 TYR A N 1
ATOM 1406 C CA . TYR A 1 184 ? 6.187 3.483 -10.811 1.00 84.12 184 TYR A CA 1
ATOM 1407 C C . TYR A 1 184 ? 7.013 4.599 -11.465 1.00 84.12 184 TYR A C 1
ATOM 1409 O O . TYR A 1 184 ? 7.897 4.304 -12.275 1.00 84.12 184 TYR A O 1
ATOM 1417 N N . LEU A 1 185 ? 6.786 5.860 -11.083 1.00 82.38 185 LEU A N 1
ATOM 1418 C CA . LEU A 1 185 ? 7.600 6.993 -11.525 1.00 82.38 185 LEU A CA 1
ATOM 1419 C C . LEU A 1 185 ? 9.051 6.857 -11.052 1.00 82.38 185 LEU A C 1
ATOM 1421 O O . LEU A 1 185 ? 9.964 6.932 -11.875 1.00 82.38 185 LEU A O 1
ATOM 1425 N N . ASP A 1 186 ? 9.279 6.592 -9.768 1.00 84.38 186 ASP A N 1
ATOM 1426 C CA . ASP A 1 186 ? 10.629 6.442 -9.215 1.00 84.38 186 ASP A CA 1
ATOM 1427 C C . ASP A 1 186 ? 11.350 5.221 -9.783 1.00 84.38 186 ASP A C 1
ATOM 1429 O O . ASP A 1 186 ? 12.542 5.277 -10.089 1.00 84.38 186 ASP A O 1
ATOM 1433 N N . ASP A 1 187 ? 10.625 4.120 -9.984 1.00 80.06 187 ASP A N 1
ATOM 1434 C CA . ASP A 1 187 ? 11.170 2.928 -10.622 1.00 80.06 187 ASP A CA 1
ATOM 1435 C C . ASP A 1 187 ? 11.614 3.217 -12.065 1.00 80.06 187 ASP A C 1
ATOM 1437 O O . ASP A 1 187 ? 12.716 2.826 -12.453 1.00 80.06 187 ASP A O 1
ATOM 1441 N N . SER A 1 188 ? 10.811 3.967 -12.831 1.00 75.94 188 SER A N 1
ATOM 1442 C CA . SER A 1 188 ? 11.166 4.381 -14.195 1.00 75.94 188 SER A CA 1
ATOM 1443 C C . SER A 1 188 ? 12.398 5.293 -14.228 1.00 75.94 188 SER A C 1
ATOM 1445 O O . SER A 1 188 ? 13.291 5.082 -15.048 1.00 75.94 188 SER A O 1
ATOM 1447 N N . ARG A 1 189 ? 12.504 6.246 -13.290 1.00 80.69 189 ARG A N 1
ATOM 1448 C CA . ARG A 1 189 ? 13.666 7.139 -13.149 1.00 80.69 189 ARG A CA 1
ATOM 1449 C C . ARG A 1 189 ? 14.931 6.369 -12.796 1.00 80.69 189 ARG A C 1
ATOM 1451 O O . ARG A 1 189 ? 15.973 6.616 -13.389 1.00 80.69 189 ARG A O 1
ATOM 1458 N N . ARG A 1 190 ? 14.841 5.409 -11.873 1.00 79.88 190 ARG A N 1
ATOM 1459 C CA . ARG A 1 190 ? 15.976 4.564 -11.478 1.00 79.88 190 ARG A CA 1
ATOM 1460 C C . ARG A 1 190 ? 16.483 3.724 -12.646 1.00 79.88 190 ARG A C 1
ATOM 1462 O O . ARG A 1 190 ? 17.687 3.586 -12.822 1.00 79.88 190 ARG A O 1
ATOM 1469 N N . ILE A 1 191 ? 15.564 3.166 -13.433 1.00 74.12 191 ILE A N 1
ATOM 1470 C CA . ILE A 1 191 ? 15.903 2.413 -14.641 1.00 74.12 191 ILE A CA 1
ATOM 1471 C C . ILE A 1 191 ? 16.594 3.329 -15.661 1.00 74.12 191 ILE A C 1
ATOM 1473 O O . ILE A 1 191 ? 17.649 2.970 -16.160 1.00 74.12 191 ILE A O 1
ATOM 1477 N N . LEU A 1 192 ? 16.055 4.522 -15.927 1.00 73.19 192 LEU A N 1
ATOM 1478 C CA . LEU A 1 192 ? 16.691 5.493 -16.824 1.00 73.19 192 LEU A CA 1
ATOM 1479 C C . LEU A 1 192 ? 18.094 5.894 -16.353 1.00 73.19 192 LEU A C 1
ATOM 1481 O O . LEU A 1 192 ? 19.026 5.878 -17.147 1.00 73.19 192 LEU A O 1
ATOM 1485 N N . ALA A 1 193 ? 18.257 6.196 -15.063 1.00 76.31 193 ALA A N 1
ATOM 1486 C CA . ALA A 1 193 ? 19.545 6.572 -14.485 1.00 76.31 193 ALA A CA 1
ATOM 1487 C C . ALA A 1 193 ? 20.594 5.458 -14.630 1.00 76.31 193 ALA A C 1
ATOM 1489 O O . ALA A 1 193 ? 21.736 5.736 -14.977 1.00 76.31 193 ALA A O 1
ATOM 1490 N N . ALA A 1 194 ? 20.200 4.193 -14.443 1.00 74.31 194 ALA A N 1
ATOM 1491 C CA . ALA A 1 194 ? 21.089 3.044 -14.627 1.00 74.31 194 ALA A CA 1
ATOM 1492 C C . ALA A 1 194 ? 21.554 2.844 -16.084 1.00 74.31 194 ALA A C 1
ATOM 1494 O O . ALA A 1 194 ? 22.515 2.121 -16.322 1.00 74.31 194 ALA A O 1
ATOM 1495 N N . HIS A 1 195 ? 20.874 3.467 -17.049 1.00 67.50 195 HIS A N 1
ATOM 1496 C CA . HIS A 1 195 ? 21.167 3.376 -18.479 1.00 67.50 195 HIS A CA 1
ATOM 1497 C C . HIS A 1 195 ? 21.554 4.733 -19.090 1.00 67.50 195 HIS A C 1
ATOM 1499 O O . HIS A 1 195 ? 21.597 4.858 -20.310 1.00 67.50 195 HIS A O 1
ATOM 1505 N N . ALA A 1 196 ? 21.855 5.745 -18.267 1.00 70.12 196 ALA A N 1
ATOM 1506 C CA . ALA A 1 196 ? 22.128 7.106 -18.732 1.00 70.12 196 ALA A CA 1
ATOM 1507 C C . ALA A 1 196 ? 23.356 7.202 -19.659 1.00 70.12 196 ALA A C 1
ATOM 1509 O O . ALA A 1 196 ? 23.408 8.070 -20.525 1.00 70.12 196 ALA A O 1
ATOM 1510 N N . GLU A 1 197 ? 24.321 6.291 -19.510 1.00 68.88 197 GLU A N 1
ATOM 1511 C CA . GLU A 1 197 ? 25.538 6.230 -20.333 1.00 68.88 197 GLU A CA 1
ATOM 1512 C C . GLU A 1 197 ? 25.299 5.602 -21.722 1.00 68.88 197 GLU A C 1
ATOM 1514 O O . GLU A 1 197 ? 26.143 5.707 -22.614 1.00 68.88 197 GLU A O 1
ATOM 1519 N N . GLN A 1 198 ? 24.142 4.966 -21.949 1.00 65.88 198 GLN A N 1
ATOM 1520 C CA . GLN A 1 198 ? 23.794 4.377 -23.242 1.00 65.88 198 GLN A CA 1
ATOM 1521 C C . GLN A 1 198 ? 23.201 5.453 -24.163 1.00 65.88 198 GLN A C 1
ATOM 1523 O O . GLN A 1 198 ? 22.107 5.960 -23.925 1.00 65.88 198 GLN A O 1
ATOM 1528 N N . ARG A 1 199 ? 23.905 5.778 -25.260 1.00 55.34 199 ARG A N 1
ATOM 1529 C CA . ARG A 1 199 ? 23.493 6.799 -26.254 1.00 55.34 199 ARG A CA 1
ATOM 1530 C C . ARG A 1 199 ? 22.122 6.543 -26.888 1.00 55.34 199 ARG A C 1
ATOM 1532 O O . ARG A 1 199 ? 21.505 7.471 -27.404 1.00 55.34 199 ARG A O 1
ATOM 1539 N N . THR A 1 200 ? 21.644 5.301 -26.883 1.00 59.38 200 THR A N 1
ATOM 1540 C CA . THR A 1 200 ? 20.303 4.950 -27.354 1.00 59.38 200 THR A CA 1
ATOM 1541 C C . THR A 1 200 ? 19.713 3.897 -26.421 1.00 59.38 200 THR A C 1
ATOM 1543 O O . THR A 1 200 ? 20.281 2.807 -26.323 1.00 59.38 200 THR A O 1
ATOM 1546 N N . PRO A 1 201 ? 18.604 4.191 -25.716 1.00 62.03 201 PRO A N 1
ATOM 1547 C CA . PRO A 1 201 ? 17.947 3.190 -24.893 1.00 62.03 201 PRO A CA 1
ATOM 1548 C C . PRO A 1 201 ? 17.400 2.077 -25.803 1.00 62.03 201 PRO A C 1
ATOM 1550 O O . PRO A 1 201 ? 16.757 2.389 -26.811 1.00 62.03 201 PRO A O 1
ATOM 1553 N N . PRO A 1 202 ? 17.634 0.791 -25.486 1.00 66.25 202 PRO A N 1
ATOM 1554 C CA . PRO A 1 202 ? 17.089 -0.297 -26.287 1.00 66.25 202 PRO A CA 1
ATOM 1555 C C . PRO A 1 202 ? 15.546 -0.232 -26.298 1.00 66.25 202 PRO A C 1
ATOM 1557 O O . PRO A 1 202 ? 14.953 0.189 -25.296 1.00 66.25 202 PRO A O 1
ATOM 1560 N N . PRO A 1 203 ? 14.866 -0.625 -27.392 1.00 65.25 203 PRO A N 1
ATOM 1561 C CA . PRO A 1 203 ? 13.404 -0.538 -27.524 1.00 65.25 203 PRO A CA 1
ATOM 1562 C C . PRO A 1 203 ? 12.631 -1.139 -26.344 1.00 65.25 203 PRO A C 1
ATOM 1564 O O . PRO A 1 203 ? 11.581 -0.647 -25.940 1.00 65.25 203 PRO A O 1
ATOM 1567 N N . GLU A 1 204 ? 13.182 -2.164 -25.714 1.00 67.06 204 GLU 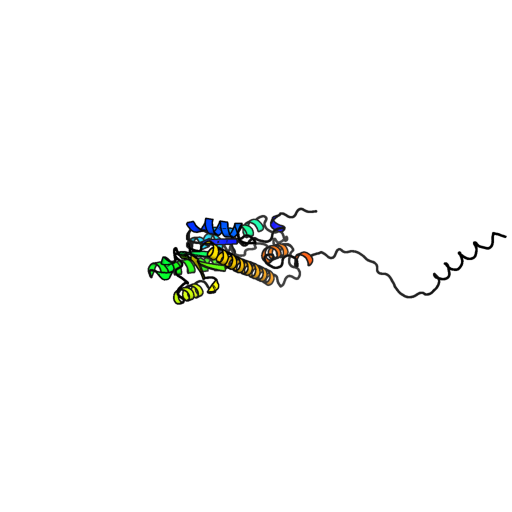A N 1
ATOM 1568 C CA . GLU A 1 204 ? 12.592 -2.864 -24.583 1.00 67.06 204 GLU A CA 1
ATOM 1569 C C . GLU A 1 204 ? 12.699 -2.072 -23.286 1.00 67.06 204 GLU A C 1
ATOM 1571 O O . GLU A 1 204 ? 11.816 -2.160 -22.430 1.00 67.06 204 GLU A O 1
ATOM 1576 N N . LEU A 1 205 ? 13.736 -1.245 -23.146 1.00 66.75 205 LEU A N 1
ATOM 1577 C CA . LEU A 1 205 ? 13.826 -0.258 -22.077 1.00 66.75 205 LEU A CA 1
ATOM 1578 C C . LEU A 1 205 ? 12.700 0.769 -22.219 1.00 66.75 205 LEU A C 1
ATOM 1580 O O . LEU A 1 205 ? 12.016 1.061 -21.236 1.00 66.75 205 LEU A O 1
ATOM 1584 N N . ASN A 1 206 ? 12.437 1.219 -23.448 1.00 66.44 206 ASN A N 1
ATOM 1585 C CA . ASN A 1 206 ? 11.315 2.102 -23.749 1.00 66.44 206 ASN A CA 1
ATOM 1586 C C . ASN A 1 206 ? 9.977 1.419 -23.453 1.00 66.44 206 ASN A C 1
ATOM 1588 O O . ASN A 1 206 ? 9.168 2.002 -22.742 1.00 66.44 206 ASN A O 1
ATOM 1592 N N . CYS A 1 207 ? 9.762 0.162 -23.856 1.00 67.44 207 CYS A N 1
ATOM 1593 C CA . CYS A 1 207 ? 8.551 -0.584 -23.492 1.00 67.44 207 CYS A CA 1
ATOM 1594 C C . CYS A 1 207 ? 8.368 -0.691 -21.968 1.00 67.44 207 CYS A C 1
ATOM 1596 O O . CYS A 1 207 ? 7.267 -0.479 -21.459 1.00 67.44 207 CYS A O 1
ATOM 1598 N N . ARG A 1 208 ? 9.439 -0.968 -21.211 1.00 70.44 208 ARG A N 1
ATOM 1599 C CA . ARG A 1 208 ? 9.391 -1.060 -19.739 1.00 70.44 208 ARG A CA 1
ATOM 1600 C C . ARG A 1 208 ? 9.067 0.279 -19.077 1.00 70.44 208 ARG A C 1
ATOM 1602 O O . ARG A 1 208 ? 8.316 0.302 -18.099 1.00 70.44 208 ARG A O 1
ATOM 1609 N N . ILE A 1 209 ? 9.637 1.372 -19.583 1.00 66.75 209 ILE A N 1
ATOM 1610 C CA . ILE A 1 209 ? 9.413 2.731 -19.075 1.00 66.75 209 ILE A CA 1
ATOM 1611 C C . ILE A 1 209 ? 8.019 3.219 -19.458 1.00 66.75 209 ILE A C 1
ATOM 1613 O O . ILE A 1 209 ? 7.295 3.686 -18.585 1.00 66.75 209 ILE A O 1
ATOM 1617 N N . CYS A 1 210 ? 7.627 3.082 -20.727 1.00 63.78 210 CYS A N 1
ATOM 1618 C CA . CYS A 1 210 ? 6.309 3.455 -21.231 1.00 63.78 210 CYS A CA 1
ATOM 1619 C C . CYS A 1 210 ? 5.217 2.720 -20.473 1.00 63.78 210 CYS A C 1
ATOM 1621 O O . CYS A 1 210 ? 4.291 3.384 -20.026 1.00 63.78 210 CYS A O 1
ATOM 1623 N N . PHE A 1 211 ? 5.379 1.411 -20.233 1.00 67.06 211 PHE A N 1
ATOM 1624 C CA . PHE A 1 211 ? 4.513 0.672 -19.323 1.00 67.06 211 PHE A CA 1
ATOM 1625 C C . PHE A 1 211 ? 4.430 1.443 -17.999 1.00 67.06 211 PHE A C 1
ATOM 1627 O O . PHE A 1 211 ? 3.429 2.084 -17.735 1.00 67.06 211 PHE A O 1
ATOM 1634 N N . LYS A 1 212 ? 5.499 1.564 -17.211 1.00 64.88 212 LYS A N 1
ATOM 1635 C CA . LYS A 1 212 ? 5.421 2.160 -15.858 1.00 64.88 212 LYS A CA 1
ATOM 1636 C C . LYS A 1 212 ? 5.016 3.647 -15.786 1.00 64.88 212 LYS A C 1
ATOM 1638 O O . LYS A 1 212 ? 4.471 4.070 -14.772 1.00 64.88 212 LYS A O 1
ATOM 1643 N N . ARG A 1 213 ? 5.246 4.447 -16.829 1.00 56.88 213 ARG A N 1
ATOM 1644 C CA . ARG A 1 213 ? 5.052 5.912 -16.827 1.00 56.88 213 ARG A CA 1
ATOM 1645 C C . ARG A 1 213 ? 3.642 6.361 -17.240 1.00 56.88 213 ARG A C 1
ATOM 1647 O O . ARG A 1 213 ? 3.276 7.511 -17.012 1.00 56.88 213 ARG A O 1
ATOM 1654 N N . LEU A 1 214 ? 2.825 5.464 -17.790 1.00 52.38 214 LEU A N 1
ATOM 1655 C CA . LEU A 1 214 ? 1.513 5.784 -18.367 1.00 52.38 214 LEU A CA 1
ATOM 1656 C C . LEU A 1 214 ? 0.394 6.152 -17.365 1.00 52.38 214 LEU A C 1
ATOM 1658 O O . LEU A 1 214 ? -0.726 6.430 -17.782 1.00 52.38 214 LEU A O 1
ATOM 1662 N N . LEU A 1 215 ? 0.664 6.212 -16.059 1.00 51.25 215 LEU A N 1
ATOM 1663 C CA . LEU A 1 215 ? -0.351 6.540 -15.045 1.00 51.25 215 LEU A CA 1
ATOM 1664 C C . LEU A 1 215 ? -0.713 8.041 -14.948 1.00 51.25 215 LEU A C 1
ATOM 1666 O O . LEU A 1 215 ? -1.670 8.383 -14.249 1.00 51.25 215 LEU A O 1
ATOM 1670 N N . LYS A 1 216 ? 0.007 8.937 -15.648 1.00 41.12 216 LYS A N 1
ATOM 1671 C CA . LYS A 1 216 ? -0.345 10.373 -15.745 1.00 41.12 216 LYS A CA 1
ATOM 1672 C C . LYS A 1 216 ? -0.285 10.987 -17.158 1.00 41.12 216 LYS A C 1
ATOM 1674 O O . LYS A 1 216 ? -1.182 11.754 -17.479 1.00 41.12 216 LYS A O 1
ATOM 1679 N N . ASP A 1 217 ? 0.673 10.621 -18.022 1.00 42.25 217 ASP A N 1
ATOM 1680 C CA . ASP A 1 217 ? 1.006 11.429 -19.226 1.00 42.25 217 ASP A CA 1
ATOM 1681 C C . ASP A 1 217 ? 0.936 10.675 -20.574 1.00 42.25 217 ASP A C 1
ATOM 1683 O O . ASP A 1 217 ? 1.774 10.848 -21.463 1.00 42.25 217 ASP A O 1
ATOM 1687 N N . ALA A 1 218 ? -0.058 9.805 -20.745 1.00 42.19 218 ALA A N 1
ATOM 1688 C CA . ALA A 1 218 ? -0.130 8.871 -21.870 1.00 42.19 218 ALA A CA 1
ATOM 1689 C C . ALA A 1 218 ? 0.027 9.402 -23.312 1.00 42.19 218 ALA A C 1
ATOM 1691 O O . ALA A 1 218 ? 0.585 8.665 -24.128 1.00 42.19 218 ALA A O 1
ATOM 1692 N N . PRO A 1 219 ? -0.378 10.628 -23.685 1.00 35.53 219 PRO A N 1
ATOM 1693 C CA . PRO A 1 219 ? -0.339 11.009 -25.098 1.00 35.53 219 PRO A CA 1
ATOM 1694 C C . PRO A 1 219 ? 1.046 11.406 -25.637 1.00 35.53 219 PRO A C 1
ATOM 1696 O O . PRO A 1 219 ? 1.204 11.523 -26.851 1.00 35.53 219 PRO A O 1
ATOM 1699 N N . VAL A 1 220 ? 2.046 11.667 -24.784 1.00 37.16 220 VAL A N 1
ATOM 1700 C CA . VAL A 1 220 ? 3.230 12.447 -25.212 1.00 37.16 220 VAL A CA 1
ATOM 1701 C C . VAL A 1 220 ? 4.420 11.583 -25.647 1.00 37.16 220 VAL A C 1
ATOM 1703 O O . VAL A 1 220 ? 5.157 11.967 -26.553 1.00 37.16 220 VAL A O 1
ATOM 1706 N N . LEU A 1 221 ? 4.613 10.396 -25.069 1.00 37.44 221 LEU A N 1
ATOM 1707 C CA . LEU A 1 221 ? 5.859 9.637 -25.277 1.00 37.44 221 LEU A CA 1
ATOM 1708 C C . LEU A 1 221 ? 5.851 8.722 -26.507 1.00 37.44 221 LEU A C 1
ATOM 1710 O O . LEU A 1 221 ? 6.907 8.476 -27.081 1.00 37.44 221 LEU A O 1
ATOM 1714 N N . LEU A 1 222 ? 4.680 8.282 -26.974 1.00 39.50 222 LEU A N 1
ATOM 1715 C CA . LEU A 1 222 ? 4.581 7.470 -28.196 1.00 39.50 222 LEU A CA 1
ATOM 1716 C C . LEU A 1 222 ? 4.855 8.272 -29.481 1.00 39.50 222 LEU A C 1
ATOM 1718 O O . LEU A 1 222 ? 5.062 7.678 -30.532 1.00 39.50 222 LEU A O 1
ATOM 1722 N N . ARG A 1 223 ? 4.915 9.611 -29.412 1.00 36.22 223 ARG A N 1
ATOM 1723 C CA . ARG A 1 223 ? 5.250 10.462 -30.568 1.00 36.22 223 ARG A CA 1
ATOM 1724 C C . ARG A 1 223 ? 6.752 10.667 -30.786 1.00 36.22 223 ARG A C 1
ATOM 1726 O O . ARG A 1 223 ? 7.132 11.137 -31.852 1.00 36.22 223 ARG A O 1
ATOM 1733 N N . GLN A 1 224 ? 7.606 10.320 -29.820 1.00 38.09 224 GLN A N 1
ATOM 1734 C CA . GLN A 1 224 ? 9.050 10.600 -29.908 1.00 38.09 224 GLN A CA 1
ATOM 1735 C C . GLN A 1 224 ? 9.878 9.469 -30.536 1.00 38.09 224 GLN A C 1
ATOM 1737 O O . GLN A 1 224 ? 11.049 9.671 -30.837 1.00 38.09 224 GLN A O 1
ATOM 1742 N N . HIS A 1 225 ? 9.272 8.311 -30.805 1.00 37.09 225 HIS A N 1
ATOM 1743 C CA . HIS A 1 225 ? 9.910 7.203 -31.520 1.00 37.09 225 HIS A CA 1
ATOM 1744 C C . HIS A 1 225 ? 9.145 6.868 -32.802 1.00 37.09 225 HIS A C 1
ATOM 1746 O O . HIS A 1 225 ? 8.712 5.740 -33.012 1.00 37.09 225 HIS A O 1
ATOM 1752 N N . THR A 1 226 ? 8.989 7.862 -33.677 1.00 31.77 226 THR A N 1
ATOM 1753 C CA . THR A 1 226 ? 8.835 7.559 -35.104 1.00 31.77 226 THR A CA 1
ATOM 1754 C C . THR A 1 226 ? 10.255 7.488 -35.663 1.00 31.77 226 THR A C 1
ATOM 1756 O O . THR A 1 226 ? 10.977 8.480 -35.536 1.00 31.77 226 THR A O 1
ATOM 1759 N N . PRO A 1 227 ? 10.715 6.362 -36.234 1.00 33.56 227 PRO A N 1
ATOM 1760 C CA . PRO A 1 227 ? 11.955 6.374 -36.990 1.00 33.56 227 PRO A CA 1
ATOM 1761 C C . PRO A 1 227 ? 11.769 7.373 -38.130 1.00 33.56 227 PRO A C 1
ATOM 1763 O O . PRO A 1 227 ? 10.783 7.292 -38.866 1.00 33.56 227 PRO A O 1
ATOM 1766 N N . LEU A 1 228 ? 12.693 8.326 -38.260 1.00 34.81 228 LEU A N 1
ATOM 1767 C CA . LEU A 1 228 ? 12.867 9.087 -39.491 1.00 34.81 228 LEU A CA 1
ATOM 1768 C C . LEU A 1 228 ? 13.034 8.067 -40.619 1.00 34.81 228 LEU A C 1
ATOM 1770 O O . LEU A 1 228 ? 14.097 7.466 -40.767 1.00 34.81 228 LEU A O 1
ATOM 1774 N N . GLN A 1 229 ? 11.961 7.832 -41.375 1.00 32.84 229 GLN A N 1
ATOM 1775 C CA . GLN A 1 229 ? 12.066 7.141 -42.644 1.00 32.84 229 GLN A CA 1
ATOM 1776 C C . GLN A 1 229 ? 13.016 7.956 -43.515 1.00 32.84 229 GLN A C 1
ATOM 1778 O O . GLN A 1 229 ? 12.783 9.131 -43.804 1.00 32.84 229 GLN A O 1
ATOM 1783 N N . SER A 1 230 ? 14.098 7.294 -43.906 1.00 46.12 230 SER A N 1
ATOM 1784 C CA . SER A 1 230 ? 14.886 7.587 -45.089 1.00 46.12 230 SER A CA 1
ATOM 1785 C C . SER A 1 230 ? 13.941 7.795 -46.276 1.00 46.12 230 SER A C 1
ATOM 1787 O O . SER A 1 230 ? 13.431 6.843 -46.862 1.00 46.12 230 SER A O 1
ATOM 1789 N N . GLY A 1 231 ? 13.669 9.060 -46.574 1.00 32.06 231 GLY A N 1
ATOM 1790 C CA . GLY A 1 231 ? 12.880 9.522 -47.704 1.00 32.06 231 GLY A CA 1
ATOM 1791 C C . GLY A 1 231 ? 13.692 10.570 -48.436 1.00 32.06 231 GLY A C 1
ATOM 1792 O O . GLY A 1 231 ? 13.592 11.764 -48.170 1.00 32.06 231 GLY A O 1
ATOM 1793 N N . GLU A 1 232 ? 14.546 10.069 -49.313 1.00 45.16 232 GLU A N 1
ATOM 1794 C CA . GLU A 1 232 ? 15.257 10.769 -50.367 1.00 45.16 232 GLU A CA 1
ATOM 1795 C C . GLU A 1 232 ? 14.366 11.855 -51.001 1.00 45.16 232 GLU A C 1
ATOM 1797 O O . GLU A 1 232 ? 13.419 11.580 -51.737 1.00 45.16 232 GLU A O 1
ATOM 1802 N N . LYS A 1 233 ? 14.647 13.123 -50.688 1.00 35.94 233 LYS A N 1
ATOM 1803 C CA . LYS A 1 233 ? 14.122 14.274 -51.426 1.00 35.94 233 LYS A CA 1
ATOM 1804 C C . LYS A 1 233 ? 15.291 15.122 -51.885 1.00 35.94 233 LYS A C 1
ATOM 1806 O O . LYS A 1 233 ? 15.806 15.963 -51.152 1.00 35.94 233 LYS A O 1
ATOM 1811 N N . ARG A 1 234 ? 15.660 14.900 -53.146 1.00 44.12 234 ARG A N 1
ATOM 1812 C CA . ARG A 1 234 ? 16.321 15.889 -53.996 1.00 44.12 234 ARG A CA 1
ATOM 1813 C C . ARG A 1 234 ? 15.596 17.238 -53.835 1.00 44.12 234 ARG A C 1
ATOM 1815 O O . ARG A 1 234 ? 14.453 17.378 -54.261 1.00 44.12 234 ARG A O 1
ATOM 1822 N N . ARG A 1 235 ? 16.252 18.214 -53.207 1.00 34.41 235 ARG A N 1
ATOM 1823 C CA . ARG A 1 235 ? 16.073 19.649 -53.486 1.00 34.41 235 ARG A CA 1
ATOM 1824 C C . ARG A 1 235 ? 17.271 20.004 -54.369 1.00 34.41 235 ARG A C 1
ATOM 1826 O O . ARG A 1 235 ? 18.397 19.756 -53.965 1.00 34.41 235 ARG A O 1
ATOM 1833 N N . GLY A 1 236 ? 17.106 20.387 -55.627 1.00 32.31 236 GLY A N 1
ATOM 1834 C CA . GLY A 1 236 ? 16.232 21.472 -56.054 1.00 32.31 236 GLY A CA 1
ATOM 1835 C C . GLY A 1 236 ? 17.046 22.755 -55.965 1.00 32.31 236 GLY A C 1
ATOM 1836 O O . GLY A 1 236 ? 16.948 23.464 -54.970 1.00 32.31 236 GLY A O 1
ATOM 1837 N N . GLN A 1 237 ? 17.907 22.956 -56.968 1.00 33.81 237 GLN A N 1
ATOM 1838 C CA . GLN A 1 237 ? 18.532 24.232 -57.302 1.00 33.81 237 GLN A CA 1
ATOM 1839 C C . GLN A 1 237 ? 17.437 25.288 -57.468 1.00 33.81 237 GLN A C 1
ATOM 1841 O O . GLN A 1 237 ? 16.534 25.112 -58.282 1.00 33.81 237 GLN 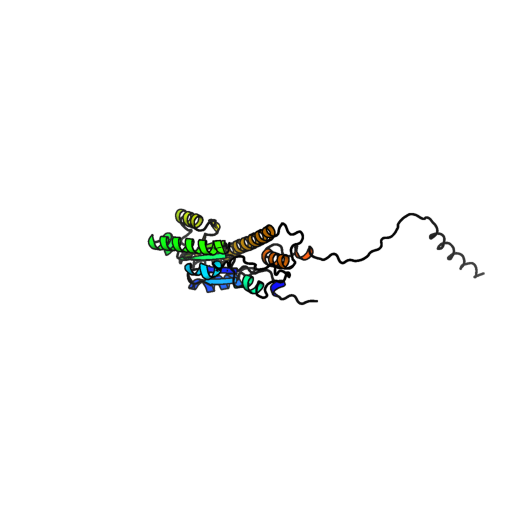A O 1
ATOM 1846 N N . GLU A 1 238 ? 17.560 26.396 -56.751 1.00 33.22 238 GLU A N 1
ATOM 1847 C CA . GLU A 1 238 ? 16.919 27.655 -57.111 1.00 33.22 238 GLU A CA 1
ATOM 1848 C C . GLU A 1 238 ? 18.033 28.687 -57.255 1.00 33.22 238 GLU A C 1
ATOM 1850 O O . GLU A 1 238 ? 18.488 29.279 -56.281 1.00 33.22 238 GLU A O 1
ATOM 1855 N N . GLU A 1 239 ? 18.491 28.885 -58.490 1.00 35.16 239 GLU A N 1
ATOM 1856 C CA . GLU A 1 239 ? 19.194 30.106 -58.856 1.00 35.16 239 GLU A CA 1
ATOM 1857 C C . GLU A 1 239 ? 18.762 30.554 -60.259 1.00 35.16 239 GLU A C 1
ATOM 1859 O O . GLU A 1 239 ? 19.166 30.014 -61.282 1.00 35.16 239 GLU A O 1
ATOM 1864 N N . LYS A 1 240 ? 17.848 31.529 -60.246 1.00 38.16 240 LYS A N 1
ATOM 1865 C CA . LYS A 1 240 ? 17.716 32.665 -61.168 1.00 38.16 240 LYS A CA 1
ATOM 1866 C C . LYS A 1 240 ? 17.923 32.408 -62.666 1.00 38.16 240 LYS A C 1
ATOM 1868 O O . LYS A 1 240 ? 19.017 32.539 -63.205 1.00 38.16 240 LYS A O 1
ATOM 1873 N N . THR A 1 241 ? 16.810 32.293 -63.378 1.00 36.16 241 THR A N 1
ATOM 1874 C CA . THR A 1 241 ? 16.620 32.888 -64.715 1.00 36.16 241 THR A CA 1
ATOM 1875 C C . THR A 1 241 ? 15.103 32.953 -64.912 1.00 36.16 241 THR A C 1
ATOM 1877 O O . THR A 1 241 ? 14.425 31.937 -64.891 1.00 36.16 241 THR A O 1
ATOM 1880 N N . GLY A 1 242 ? 14.461 34.115 -64.851 1.00 34.41 242 GLY A N 1
ATOM 1881 C CA . GLY A 1 242 ? 14.676 35.191 -65.804 1.00 34.41 242 GLY A CA 1
ATOM 1882 C C . GLY A 1 242 ? 13.796 34.912 -67.018 1.00 34.41 242 GLY A C 1
ATOM 1883 O O . GLY A 1 242 ? 14.222 34.215 -67.926 1.00 34.41 242 GLY A O 1
ATOM 1884 N N . ASP A 1 243 ? 12.563 35.414 -66.956 1.00 49.66 243 ASP A N 1
ATOM 1885 C CA . ASP A 1 243 ? 11.891 36.065 -68.082 1.00 49.66 243 ASP A CA 1
ATOM 1886 C C . ASP A 1 243 ? 11.820 35.280 -69.411 1.00 49.66 243 ASP A C 1
ATOM 1888 O O . ASP A 1 243 ? 12.778 35.274 -70.178 1.00 49.66 243 ASP A O 1
ATOM 1892 N N . ARG A 1 244 ? 10.677 34.614 -69.681 1.00 45.69 244 ARG A N 1
ATOM 1893 C CA . ARG A 1 244 ? 10.243 34.170 -71.040 1.00 45.69 244 ARG A CA 1
ATOM 1894 C C . ARG A 1 244 ? 8.915 33.406 -71.111 1.00 45.69 244 ARG A C 1
ATOM 1896 O O . ARG A 1 244 ? 8.431 33.136 -72.204 1.00 45.69 244 ARG A O 1
ATOM 1903 N N . HIS A 1 245 ? 8.282 33.066 -69.986 1.00 41.25 245 HIS A N 1
ATOM 1904 C CA . HIS A 1 245 ? 7.045 32.259 -69.984 1.00 41.25 245 HIS A CA 1
ATOM 1905 C C . HIS A 1 245 ? 5.756 33.041 -69.666 1.00 41.25 245 HIS A C 1
ATOM 1907 O O . HIS A 1 245 ? 4.714 32.444 -69.401 1.00 41.25 245 HIS A O 1
ATOM 1913 N N . GLN A 1 246 ? 5.813 34.376 -69.729 1.00 42.97 246 GLN A N 1
ATOM 1914 C CA . GLN A 1 246 ? 4.630 35.238 -69.875 1.00 42.97 246 GLN A CA 1
ATOM 1915 C C . GLN A 1 246 ? 4.458 35.758 -71.317 1.00 42.97 246 GLN A C 1
ATOM 1917 O O . GLN A 1 246 ? 3.382 36.228 -71.673 1.00 42.97 246 GLN A O 1
ATOM 1922 N N . GLU A 1 247 ? 5.453 35.558 -72.188 1.00 44.22 247 GLU A N 1
ATOM 1923 C CA . GLU A 1 247 ? 5.431 35.997 -73.592 1.00 44.22 247 GLU A CA 1
ATOM 1924 C C . GLU A 1 247 ? 4.822 34.954 -74.560 1.00 44.22 247 GLU A C 1
ATOM 1926 O O . GLU A 1 247 ? 4.485 35.275 -75.696 1.00 44.22 247 GLU A O 1
ATOM 1931 N N . TRP A 1 248 ? 4.589 33.712 -74.109 1.00 44.44 248 TRP A N 1
ATOM 1932 C CA . TRP A 1 248 ? 3.999 32.649 -74.945 1.00 44.44 248 TRP A CA 1
ATOM 1933 C C . TRP A 1 248 ? 2.462 32.569 -74.860 1.00 44.44 248 TRP A C 1
ATOM 1935 O O . TRP A 1 248 ? 1.806 32.120 -75.794 1.00 44.44 248 TRP A O 1
ATOM 1945 N N . ARG A 1 249 ? 1.847 33.068 -73.776 1.00 43.12 249 ARG A N 1
ATOM 1946 C CA . ARG A 1 249 ? 0.378 33.047 -73.595 1.00 43.12 249 ARG A CA 1
ATOM 1947 C C . ARG A 1 249 ? -0.351 34.280 -74.143 1.00 43.12 249 ARG A C 1
ATOM 1949 O O . ARG A 1 249 ? -1.570 34.245 -74.258 1.00 43.12 249 ARG A O 1
ATOM 1956 N N . ALA A 1 250 ? 0.375 35.326 -74.539 1.00 48.53 250 ALA A N 1
ATOM 1957 C CA . ALA A 1 250 ? -0.194 36.539 -75.136 1.00 48.53 250 ALA A CA 1
ATOM 1958 C C . ALA A 1 250 ? -0.160 36.558 -76.680 1.00 48.53 250 ALA A C 1
ATOM 1960 O O . ALA A 1 250 ? -0.694 37.482 -77.285 1.00 48.53 250 ALA A O 1
ATOM 1961 N N . ARG A 1 251 ? 0.433 35.544 -77.334 1.00 50.44 251 ARG A N 1
ATOM 1962 C CA . ARG A 1 251 ? 0.554 35.471 -78.806 1.00 50.44 251 ARG A CA 1
ATOM 1963 C C . ARG A 1 251 ? -0.341 34.435 -79.495 1.00 50.44 251 ARG A C 1
ATOM 1965 O O . ARG A 1 251 ? -0.288 34.340 -80.711 1.00 50.44 251 ARG A O 1
ATOM 1972 N N . HIS A 1 252 ? -1.188 33.694 -78.779 1.00 48.44 252 HIS A N 1
ATOM 1973 C CA . HIS A 1 252 ? -2.092 32.691 -79.384 1.00 48.44 252 HIS A CA 1
ATOM 1974 C C . HIS A 1 252 ? -3.585 32.914 -79.071 1.00 48.44 252 HIS A C 1
ATOM 1976 O O . HIS A 1 252 ? -4.397 32.007 -79.211 1.00 48.44 252 HIS A O 1
ATOM 1982 N N . VAL A 1 253 ? -3.968 34.140 -78.690 1.00 51.69 253 VAL A N 1
ATOM 1983 C CA . VAL A 1 253 ? -5.384 34.555 -78.536 1.00 51.69 253 VAL A CA 1
ATOM 1984 C C . VAL A 1 253 ? -5.760 35.719 -79.478 1.00 51.69 253 VAL A C 1
ATOM 1986 O O . VAL A 1 253 ? -6.911 36.137 -79.535 1.00 51.69 253 VAL A O 1
ATOM 1989 N N . THR A 1 254 ? -4.831 36.196 -80.313 1.00 49.34 254 THR A N 1
ATOM 1990 C CA . THR A 1 254 ? -5.067 37.262 -81.312 1.00 49.34 254 THR A CA 1
ATOM 1991 C C . THR A 1 254 ? -4.994 36.804 -82.771 1.00 49.34 254 THR A C 1
ATOM 1993 O O . THR A 1 254 ? -5.210 37.620 -83.661 1.00 49.34 254 THR A O 1
ATOM 1996 N N . GLU A 1 255 ? -4.800 35.510 -83.035 1.00 49.50 255 GLU A N 1
ATOM 1997 C CA . GLU A 1 255 ? -4.746 34.949 -84.400 1.00 49.50 255 GLU A CA 1
ATOM 1998 C C . GLU A 1 255 ? -5.899 33.969 -84.699 1.00 49.50 255 GLU A C 1
ATOM 2000 O O . GLU A 1 255 ? -5.863 33.220 -85.661 1.00 49.50 255 GLU A O 1
ATOM 2005 N N . ALA A 1 256 ? -6.967 34.022 -83.891 1.00 51.41 256 ALA A N 1
ATOM 2006 C CA . ALA A 1 256 ? -8.249 33.341 -84.129 1.00 51.41 256 ALA A CA 1
ATOM 2007 C C . ALA A 1 256 ? -9.410 34.338 -84.353 1.00 51.41 256 ALA A C 1
ATOM 2009 O O . ALA A 1 256 ? -10.576 34.020 -84.137 1.00 51.41 256 ALA A O 1
ATOM 2010 N N . ARG A 1 257 ? -9.093 35.581 -84.750 1.00 53.69 257 ARG A N 1
ATOM 2011 C CA . ARG A 1 257 ? -10.083 36.644 -85.016 1.00 53.69 257 ARG A CA 1
ATOM 2012 C C . ARG A 1 257 ? -9.780 37.458 -86.284 1.00 53.69 257 ARG A C 1
ATOM 2014 O O . ARG A 1 257 ? -10.110 38.638 -86.353 1.00 53.69 257 ARG A O 1
ATOM 2021 N N . ARG A 1 258 ? -9.130 36.821 -87.267 1.00 54.78 258 ARG A N 1
ATOM 2022 C CA . ARG A 1 258 ? -8.895 37.352 -88.625 1.00 54.78 258 ARG A CA 1
ATOM 2023 C C . ARG A 1 258 ? -9.210 36.361 -89.760 1.00 54.78 258 ARG A C 1
ATOM 2025 O O . ARG A 1 258 ? -8.802 36.589 -90.886 1.00 54.78 258 ARG A O 1
ATOM 2032 N N . GLU A 1 259 ? -9.996 35.323 -89.476 1.00 53.53 259 GLU A N 1
ATOM 2033 C CA . GLU A 1 259 ? -10.643 34.471 -90.489 1.00 53.53 259 GLU A CA 1
ATOM 2034 C C . GLU A 1 259 ? -12.154 34.403 -90.219 1.00 53.53 259 GLU A C 1
ATOM 2036 O O . GLU A 1 259 ? -12.728 33.356 -89.951 1.00 53.53 259 GLU A O 1
ATOM 2041 N N . THR A 1 260 ? -12.782 35.576 -90.227 1.00 51.28 260 THR A N 1
ATOM 2042 C CA . THR A 1 260 ? -14.204 35.791 -90.532 1.00 51.28 260 THR A CA 1
ATOM 2043 C C . THR A 1 260 ? -14.317 37.239 -90.990 1.00 51.28 260 THR A C 1
ATOM 2045 O O . THR A 1 260 ? -14.649 38.105 -90.182 1.00 51.28 260 THR A O 1
ATOM 2048 N N . GLU A 1 261 ? -13.876 37.481 -92.225 1.00 39.03 261 GLU A N 1
ATOM 2049 C CA . GLU A 1 261 ? -14.394 38.429 -93.232 1.00 39.03 261 GLU A CA 1
ATOM 2050 C C . GLU A 1 261 ? -13.482 38.409 -94.465 1.00 39.03 261 GLU A C 1
ATOM 2052 O O . GLU A 1 261 ? -12.254 38.597 -94.300 1.00 39.03 261 GLU A O 1
#

Secondary structure (DSSP, 8-state):
-----HHHHSPPPEEEEEES-GGGHHHHHHHHHHTSSS-EEEEEESSGGGHHHHH------SS-SSBTTB---TTHHHIIIII--SEEEEEEEHHHHHS-HHHHHHHHHHHHHHHHHHHHHT-EEEEEEEESS---S--HHHHHHHHHHHT--GGGEEEEESTTHHHHHHHHHHHHHHHHHHHHHHHHHHHHHHTTT-SS--HHHHHHHHHHHTTT-TTTGGGS--------------------SSSSSSSSSSSSSSS--

Sequence (261 aa):
MEFYPAELATPPLALVALLGLPDLHSKIGNYLRSNHRPPINSISVPEPSGAGRIFGERKPLLTSGVSALGILKADWFVKHRQRRPGVAAVLFERSAVVGDPAGWQRVCSQLEGVRAATRVANARIVVVMVQDVAAGEVPEDRAAIICRQTGIERKCILPLSQTDLEGCLRRLARVLYEQANQFYLDDSRRILAAHAEQRTPPPELNCRICFKRLLKDAPVLLRQHTPLQSGEKRRGQEEKTGDRHQEWRARHVTEARRETE

Radius of gyration: 30.54 Å; chains: 1; bounding box: 45×52×118 Å

pLDDT: mean 76.06, std 21.41, range [31.77, 98.06]

Foldseek 3Di:
DDDDPVLLVDAQAAEEEEAADQVCQVVLQCCQQPPDPPHHHYDYHHHLLCLCVQQVDPPDPPPPDPPPVNDDDPCPSVCRRPRHHQEYEYEDEPCLQPNDPVSNVVVLVSLLSNLVRCVSNVHYYAYEYEYAACPDARDVVSLVSSCVSNVDDSLSYAYQYPVPNVVRSVSVSVVSLVRSLVSLVVVLVVLCVVCVPPPDDRVNNVSSSLNSNCSPDNPPSVVVPDPPPPDDDDDDDDDDDDDDVVVVVVPPPPVVPPPPD

Organism: NCBI:txid904363